Protein AF-A0A149QZZ2-F1 (afdb_monomer_lite)

Sequence (240 aa):
MELEFSAPMKLDEIDSFLTRFADSFSVDMAKKQITPLHGMLTVTVRLTELVVLDPNDQSGQITITDDLNITSKTATPVDPLCLQTFQGSALSQIFAEGMRNPDPKMKYISWFVVLEELEKLFSFPSLFSSSEISQITAAVTLTPAQTTRLSNMMKGPGVTVLSRSEKLYDILSNNNMGTVININGTKTIDINDCKKLIKQRNLVAHKGTTVDTHTLYDILFPLAIEALAYIEGRNRPVRI

pLDDT: mean 75.51, std 19.96, range [26.02, 96.25]

Radius of gyration: 23.95 Å; chains: 1; bounding box: 65×41×65 Å

Structure (mmCIF, N/CA/C/O backbone):
data_AF-A0A149QZZ2-F1
#
_entry.id   AF-A0A149QZZ2-F1
#
loop_
_atom_site.group_PDB
_atom_site.id
_atom_site.type_symbol
_atom_site.label_atom_id
_atom_site.label_alt_id
_atom_site.label_comp_id
_atom_site.label_asym_id
_atom_site.label_entity_id
_atom_site.label_seq_id
_atom_site.pdbx_PDB_ins_code
_atom_site.Cartn_x
_atom_site.Cartn_y
_atom_site.Cartn_z
_atom_site.occupancy
_atom_site.B_iso_or_equiv
_atom_site.auth_seq_id
_atom_site.auth_comp_id
_atom_site.auth_asym_id
_atom_site.auth_atom_id
_atom_site.pdbx_PDB_model_num
ATOM 1 N N . MET A 1 1 ? -24.994 9.358 22.607 1.00 38.97 1 MET A N 1
ATOM 2 C CA . MET A 1 1 ? -24.434 10.468 21.811 1.00 38.97 1 MET A CA 1
ATOM 3 C C . MET A 1 1 ? -25.419 10.709 20.698 1.00 38.97 1 MET A C 1
ATOM 5 O O . MET A 1 1 ? -25.714 9.764 19.977 1.00 38.97 1 MET A O 1
ATOM 9 N N . GLU A 1 2 ? -25.972 11.910 20.637 1.00 37.31 2 GLU A N 1
ATOM 10 C CA . GLU A 1 2 ? -26.956 12.300 19.631 1.00 37.31 2 GLU A CA 1
ATOM 11 C C . GLU A 1 2 ? -26.208 12.856 18.415 1.00 37.31 2 GLU A C 1
ATOM 13 O O . GLU A 1 2 ? -25.299 13.675 18.556 1.00 37.31 2 GLU A O 1
ATOM 18 N N . LEU A 1 3 ? -26.519 12.330 17.230 1.00 43.22 3 LEU A N 1
ATOM 19 C CA . LEU A 1 3 ? -26.002 12.825 15.957 1.00 43.22 3 LEU A CA 1
ATOM 20 C C . LEU A 1 3 ? -27.008 13.837 15.414 1.00 43.22 3 LEU A C 1
ATOM 22 O O . LEU A 1 3 ? -28.012 13.451 14.822 1.00 43.22 3 LEU A O 1
ATOM 26 N N . GLU A 1 4 ? -26.745 15.122 15.625 1.00 42.97 4 GLU A N 1
ATOM 27 C CA . GLU A 1 4 ? -27.530 16.189 15.007 1.00 42.97 4 GLU A CA 1
ATOM 28 C C . GLU A 1 4 ? -26.944 16.526 13.633 1.00 42.97 4 GLU A C 1
ATOM 30 O O . GLU A 1 4 ? -25.834 17.051 13.512 1.00 42.97 4 GLU A O 1
ATOM 35 N N . PHE A 1 5 ? -27.687 16.201 12.576 1.00 50.12 5 PHE A N 1
ATOM 36 C CA . PHE A 1 5 ? -27.350 16.610 11.216 1.00 50.12 5 PHE A CA 1
ATOM 37 C C . PHE A 1 5 ? -27.916 18.008 10.944 1.00 50.12 5 PHE A C 1
ATOM 39 O O . PHE A 1 5 ? -29.050 18.315 11.304 1.00 50.12 5 PHE A O 1
ATOM 46 N N . SER A 1 6 ? -27.140 18.861 10.271 1.00 43.88 6 SER A N 1
ATOM 47 C CA . SER A 1 6 ? -27.523 20.247 9.956 1.00 43.88 6 SER A CA 1
ATOM 48 C C . SER A 1 6 ? -28.689 20.369 8.964 1.00 43.88 6 SER A C 1
ATOM 50 O O . SER A 1 6 ? -29.249 21.452 8.805 1.00 43.88 6 SER A O 1
ATOM 52 N N . ALA A 1 7 ? -29.053 19.272 8.297 1.00 45.31 7 ALA A N 1
ATOM 53 C CA . ALA A 1 7 ? -30.209 19.155 7.421 1.00 45.31 7 ALA A CA 1
ATOM 54 C C . ALA A 1 7 ? -30.732 17.704 7.428 1.00 45.31 7 ALA A C 1
ATOM 56 O O . ALA A 1 7 ? -29.961 16.785 7.725 1.00 45.31 7 ALA A O 1
ATOM 57 N N . PRO A 1 8 ? -32.009 17.473 7.067 1.00 50.41 8 PRO A N 1
ATOM 58 C CA . PRO A 1 8 ? -32.540 16.127 6.877 1.00 50.41 8 PRO A CA 1
ATOM 59 C C . PRO A 1 8 ? -31.718 15.365 5.827 1.00 50.41 8 PRO A C 1
ATOM 61 O O . PRO A 1 8 ? -31.610 15.812 4.685 1.00 50.41 8 PRO A O 1
ATOM 64 N N . MET A 1 9 ? -31.146 14.225 6.214 1.00 52.56 9 MET A N 1
ATOM 65 C CA . MET A 1 9 ? -30.426 13.314 5.317 1.00 52.56 9 MET A CA 1
ATOM 66 C C . MET A 1 9 ? -31.299 12.110 4.969 1.00 52.56 9 MET A C 1
ATOM 68 O O . MET A 1 9 ? -32.114 11.661 5.778 1.00 52.56 9 MET A O 1
ATOM 72 N N . LYS A 1 10 ? -31.120 11.560 3.769 1.00 58.06 10 LYS A N 1
ATOM 73 C CA . LYS A 1 10 ? -31.749 10.294 3.379 1.00 58.06 10 LYS A CA 1
ATOM 74 C C . LYS A 1 10 ? -31.062 9.115 4.076 1.00 58.06 10 LYS A C 1
ATOM 76 O O . LYS A 1 10 ? -29.894 9.191 4.452 1.00 58.06 10 LYS A O 1
ATOM 81 N N . LEU A 1 11 ? -31.780 8.002 4.232 1.00 57.09 11 LEU A N 1
ATOM 82 C CA . LEU A 1 11 ? -31.289 6.815 4.946 1.00 57.09 11 LEU A CA 1
ATOM 83 C C . LEU A 1 11 ? -29.995 6.239 4.338 1.00 57.09 11 LEU A C 1
ATOM 85 O O . LEU A 1 11 ? -29.072 5.889 5.066 1.00 57.09 11 LEU A O 1
ATOM 89 N N . ASP A 1 12 ? -29.891 6.211 3.011 1.00 60.62 12 ASP A N 1
ATOM 90 C CA . ASP A 1 12 ? -28.695 5.790 2.273 1.00 60.62 12 ASP A CA 1
ATOM 91 C C . ASP A 1 12 ? -27.492 6.716 2.512 1.00 60.62 12 ASP A C 1
ATOM 93 O O . ASP A 1 12 ? -26.344 6.264 2.580 1.00 60.62 12 ASP A O 1
ATOM 97 N N . GLU A 1 13 ? -27.739 8.014 2.689 1.00 61.22 13 GLU A N 1
ATOM 98 C CA . GLU A 1 13 ? -26.709 8.996 3.028 1.00 61.22 13 GLU A CA 1
ATOM 99 C C . GLU A 1 13 ? -26.227 8.825 4.479 1.00 61.22 13 GLU A C 1
ATOM 101 O O . GLU A 1 13 ? -25.029 8.970 4.746 1.00 61.22 13 GLU A O 1
ATOM 106 N N . ILE A 1 14 ? -27.135 8.470 5.395 1.00 62.12 14 ILE A N 1
ATOM 107 C CA . ILE A 1 14 ? -26.833 8.156 6.799 1.00 62.12 14 ILE A CA 1
ATOM 108 C C . ILE A 1 14 ? -26.003 6.870 6.889 1.00 62.12 14 ILE A C 1
ATOM 110 O O . ILE A 1 14 ? -24.930 6.884 7.492 1.00 62.12 14 ILE A O 1
ATOM 114 N N . ASP A 1 15 ? -26.419 5.783 6.239 1.00 63.66 15 ASP A N 1
ATOM 115 C CA . ASP A 1 15 ? -25.670 4.517 6.225 1.00 63.66 15 ASP A CA 1
ATOM 116 C C . ASP A 1 15 ? -24.269 4.692 5.623 1.00 63.66 15 ASP A C 1
ATOM 118 O O . ASP A 1 15 ? -23.267 4.198 6.160 1.00 63.66 15 ASP A O 1
ATOM 122 N N . SER A 1 16 ? -24.172 5.467 4.540 1.00 67.88 16 SER A N 1
ATOM 123 C CA . SER A 1 16 ? -22.893 5.826 3.922 1.00 67.88 16 SER A CA 1
ATOM 124 C C . SER A 1 16 ? -22.015 6.647 4.867 1.00 67.88 16 SER A C 1
ATOM 126 O O . SER A 1 16 ? -20.805 6.425 4.948 1.00 67.88 16 SER A O 1
ATOM 128 N N . PHE A 1 17 ? -22.596 7.597 5.604 1.00 66.94 17 PHE A N 1
ATOM 129 C CA . PHE A 1 17 ? -21.881 8.369 6.616 1.00 66.94 17 PHE A CA 1
ATOM 130 C C . PHE A 1 17 ? -21.353 7.476 7.744 1.00 66.94 17 PHE A C 1
ATOM 132 O O . PHE A 1 17 ? -20.160 7.531 8.044 1.00 66.94 17 PHE A O 1
ATOM 139 N N . LEU A 1 18 ? -22.194 6.617 8.319 1.00 66.62 18 LEU A N 1
ATOM 140 C CA . LEU A 1 18 ? -21.814 5.735 9.426 1.00 66.62 18 LEU A CA 1
ATOM 141 C C . LEU A 1 18 ? -20.733 4.739 9.018 1.00 66.62 18 LEU A C 1
ATOM 143 O O . LEU A 1 18 ? -19.808 4.495 9.791 1.00 66.62 18 LEU A O 1
ATOM 147 N N . THR A 1 19 ? -20.807 4.219 7.792 1.00 71.06 19 THR A N 1
ATOM 148 C CA . THR A 1 19 ? -19.773 3.343 7.227 1.00 71.06 19 THR A CA 1
ATOM 149 C C . THR A 1 19 ? -18.442 4.082 7.103 1.00 71.06 19 THR A C 1
ATOM 151 O O . THR A 1 19 ? -17.428 3.613 7.617 1.00 71.06 19 THR A O 1
ATOM 154 N N . ARG A 1 20 ? -18.434 5.287 6.511 1.00 71.56 20 ARG A N 1
ATOM 155 C CA . ARG A 1 20 ? -17.215 6.114 6.395 1.00 71.56 20 ARG A CA 1
ATOM 156 C C . ARG A 1 20 ? -16.623 6.479 7.749 1.00 71.56 20 ARG A C 1
ATOM 158 O O . ARG A 1 20 ? -15.401 6.481 7.904 1.00 71.56 20 ARG A O 1
ATOM 165 N N . PHE A 1 21 ? -17.477 6.792 8.715 1.00 68.19 21 PHE A N 1
ATOM 166 C CA . PHE A 1 21 ? -17.056 7.110 10.069 1.00 68.19 21 PHE A CA 1
ATOM 167 C C . PHE A 1 21 ? -16.436 5.884 10.757 1.00 68.19 21 PHE A C 1
ATOM 169 O O . PHE A 1 21 ? -15.329 5.975 11.287 1.00 68.19 21 PHE A O 1
ATOM 176 N N . ALA A 1 22 ? -17.089 4.722 10.680 1.00 67.38 22 ALA A N 1
ATOM 177 C CA . ALA A 1 22 ? -16.571 3.464 11.214 1.00 67.38 22 ALA A CA 1
ATOM 178 C C . ALA A 1 22 ? -15.220 3.079 10.586 1.00 67.38 22 ALA A C 1
ATOM 180 O O . ALA A 1 22 ? -14.281 2.709 11.297 1.00 67.38 22 ALA A O 1
ATOM 181 N N . ASP A 1 23 ? -15.085 3.223 9.268 1.00 76.94 23 ASP A N 1
ATOM 182 C CA . ASP A 1 23 ? -13.835 2.955 8.555 1.00 76.94 23 ASP A CA 1
ATOM 183 C C . ASP A 1 23 ? -12.725 3.905 8.992 1.00 76.94 23 ASP A C 1
ATOM 185 O O . ASP A 1 23 ? -11.621 3.471 9.328 1.00 76.94 23 ASP A O 1
ATOM 189 N N . SER A 1 24 ? -13.020 5.201 9.068 1.00 73.25 24 SER A N 1
ATOM 190 C CA . SER A 1 24 ? -12.009 6.174 9.457 1.00 73.25 24 SER A CA 1
ATOM 191 C C . SER A 1 24 ? -11.594 6.048 10.923 1.00 73.25 24 SER A C 1
ATOM 193 O O . SER A 1 24 ? -10.417 6.226 11.243 1.00 73.25 24 SER A O 1
ATOM 195 N N . PHE A 1 25 ? -12.517 5.677 11.813 1.00 69.62 25 PHE A N 1
ATOM 196 C CA . PHE A 1 25 ? -12.181 5.394 13.207 1.00 69.62 25 PHE A CA 1
ATOM 197 C C . PHE A 1 25 ? -11.367 4.096 13.337 1.00 69.62 25 PHE A C 1
ATOM 199 O O . PHE A 1 25 ? -10.426 4.036 14.126 1.00 69.62 25 PHE A O 1
ATOM 206 N N . SER A 1 26 ? -11.643 3.088 12.501 1.00 73.81 26 SER A N 1
ATOM 207 C CA . SER A 1 26 ? -10.826 1.867 12.422 1.00 73.81 26 SER A CA 1
ATOM 208 C C . SER A 1 26 ? -9.382 2.170 12.003 1.00 73.81 26 SER A C 1
ATOM 210 O O . SER A 1 26 ? -8.451 1.638 12.607 1.00 73.81 26 SER A O 1
ATOM 212 N N . VAL A 1 27 ? -9.179 3.065 11.025 1.00 77.56 27 VAL A N 1
ATOM 213 C CA . VAL A 1 27 ? -7.844 3.557 10.621 1.00 77.56 27 VAL A CA 1
ATOM 214 C C . VAL A 1 27 ? -7.122 4.218 11.795 1.00 77.56 27 VAL A C 1
ATOM 216 O O . VAL A 1 27 ? -5.948 3.948 12.052 1.00 77.56 27 VAL A O 1
ATOM 219 N N . ASP A 1 28 ? -7.817 5.071 12.541 1.00 75.81 28 ASP A N 1
ATOM 220 C CA . ASP A 1 28 ? -7.213 5.787 13.661 1.00 75.81 28 ASP A CA 1
ATOM 221 C C . ASP A 1 28 ? -6.872 4.868 14.843 1.00 75.81 28 ASP A C 1
ATOM 223 O O . ASP A 1 28 ? -5.832 5.048 15.483 1.00 75.81 28 ASP A O 1
ATOM 227 N N . MET A 1 29 ? -7.672 3.826 15.087 1.00 73.25 29 MET A N 1
ATOM 228 C CA . MET A 1 29 ? -7.328 2.762 16.035 1.00 73.25 29 MET A CA 1
ATOM 229 C C . MET A 1 29 ? -6.144 1.911 15.560 1.00 73.25 29 MET A C 1
ATOM 231 O O . MET A 1 29 ? -5.347 1.471 16.393 1.00 73.25 29 MET A O 1
ATOM 235 N N . ALA A 1 30 ? -5.997 1.690 14.249 1.00 77.69 30 ALA A N 1
ATOM 236 C CA . ALA A 1 30 ? -4.914 0.886 13.680 1.00 77.69 30 ALA A CA 1
ATOM 237 C C . ALA A 1 30 ? -3.527 1.462 14.001 1.00 77.69 30 ALA A C 1
ATOM 239 O O . ALA A 1 30 ? -2.605 0.699 14.263 1.00 77.69 30 ALA A O 1
ATOM 240 N N . LYS A 1 31 ? -3.390 2.793 14.103 1.00 73.56 31 LYS A N 1
ATOM 241 C CA . LYS A 1 31 ? -2.135 3.471 14.498 1.00 73.56 31 LYS A CA 1
ATOM 242 C C . LYS A 1 31 ? -1.582 3.012 15.852 1.00 73.56 31 LYS A C 1
ATOM 244 O O . LYS A 1 31 ? -0.390 3.156 16.099 1.00 73.56 31 LYS A O 1
ATOM 249 N N . LYS A 1 32 ? -2.443 2.506 16.742 1.00 71.81 32 LYS A N 1
ATOM 250 C CA . LYS A 1 32 ? -2.067 1.998 18.072 1.00 71.81 32 LYS A CA 1
ATOM 251 C C . LYS A 1 32 ? -1.800 0.488 18.075 1.00 71.81 32 LYS A C 1
ATOM 253 O O . LYS A 1 32 ? -1.388 -0.047 19.101 1.00 71.81 32 LYS A O 1
ATOM 258 N N . GLN A 1 33 ? -2.066 -0.212 16.970 1.00 71.62 33 GLN A N 1
ATOM 259 C CA . GLN A 1 33 ? -1.875 -1.655 16.868 1.00 71.62 33 GLN A CA 1
ATOM 260 C C . GLN A 1 33 ? -0.450 -1.962 16.421 1.00 71.62 33 GLN A C 1
ATOM 262 O O . GLN A 1 33 ? -0.042 -1.620 15.317 1.00 71.62 33 GLN A O 1
ATOM 267 N N . ILE A 1 34 ? 0.288 -2.644 17.292 1.00 64.75 34 ILE A N 1
ATOM 268 C CA . ILE A 1 34 ? 1.664 -3.070 17.022 1.00 64.75 34 ILE A CA 1
ATOM 269 C C . ILE A 1 34 ? 1.681 -4.353 16.177 1.00 64.75 34 ILE A C 1
ATOM 271 O O . ILE A 1 34 ? 2.525 -4.503 15.299 1.00 64.75 34 ILE A O 1
ATOM 275 N N . THR A 1 35 ? 0.743 -5.279 16.421 1.00 66.88 35 THR A N 1
ATOM 276 C CA . THR A 1 35 ? 0.543 -6.454 15.566 1.00 66.88 35 THR A CA 1
ATOM 277 C C . THR A 1 35 ? -0.940 -6.805 15.412 1.00 66.88 35 THR A C 1
ATOM 279 O O . THR A 1 35 ? -1.631 -7.033 16.405 1.00 66.88 35 THR A O 1
ATOM 282 N N . PRO A 1 36 ? -1.445 -6.883 14.174 1.00 67.56 36 PRO A N 1
ATOM 283 C CA . PRO A 1 36 ? -2.800 -7.353 13.889 1.00 67.56 36 PRO A CA 1
ATOM 284 C C . PRO A 1 36 ? -2.909 -8.889 13.796 1.00 67.56 36 PRO A C 1
ATOM 286 O O . PRO A 1 36 ? -3.981 -9.417 13.495 1.00 67.56 36 PRO A O 1
ATOM 289 N N . LEU A 1 37 ? -1.812 -9.631 14.015 1.00 64.50 37 LEU A N 1
ATOM 290 C CA . LEU A 1 37 ? -1.735 -11.080 13.781 1.00 64.50 37 LEU A CA 1
ATOM 291 C C . LEU A 1 37 ? -2.765 -11.890 14.587 1.00 64.50 37 LEU A C 1
ATOM 293 O O . LEU A 1 37 ? -3.207 -12.946 14.141 1.00 64.50 37 LEU A O 1
ATOM 297 N N . HIS A 1 38 ? -3.129 -11.429 15.783 1.00 57.97 38 HIS A N 1
ATOM 298 C CA . HIS A 1 38 ? -4.035 -12.141 16.698 1.00 57.97 38 HIS A CA 1
ATOM 299 C C . HIS A 1 38 ? -5.449 -11.556 16.714 1.00 57.97 38 HIS A C 1
ATOM 301 O O . HIS A 1 38 ? -6.246 -11.859 17.599 1.00 57.97 38 HIS A O 1
ATOM 307 N N . GLY A 1 39 ? -5.761 -10.725 15.722 1.00 59.38 39 GLY A N 1
ATOM 308 C CA . GLY A 1 39 ? -7.017 -10.005 15.623 1.00 59.38 39 GLY A CA 1
ATOM 309 C C . GLY A 1 39 ? -6.775 -8.521 15.405 1.00 59.38 39 GLY A C 1
ATOM 310 O O . GLY A 1 39 ? -5.733 -7.975 15.763 1.00 59.38 39 GLY A O 1
ATOM 311 N N . MET A 1 40 ? -7.764 -7.873 14.804 1.00 68.19 40 MET A N 1
ATOM 312 C CA . MET A 1 40 ? -7.735 -6.446 14.532 1.00 68.19 40 MET A CA 1
ATOM 313 C C . MET A 1 40 ? -8.914 -5.762 15.177 1.00 68.19 40 MET A C 1
ATOM 315 O O . MET A 1 40 ? -10.040 -6.253 15.117 1.00 68.19 40 MET A O 1
ATOM 319 N N . LEU A 1 41 ? -8.649 -4.602 15.771 1.00 65.19 41 LEU A N 1
ATOM 320 C CA . LEU A 1 41 ? -9.723 -3.739 16.230 1.00 65.19 41 LEU A CA 1
ATOM 321 C C . LEU A 1 41 ? -10.342 -3.088 14.999 1.00 65.19 41 LEU A C 1
ATOM 323 O O . LEU A 1 41 ? -9.675 -2.359 14.264 1.00 65.19 41 LEU A O 1
ATOM 327 N N . THR A 1 42 ? -11.616 -3.382 14.794 1.00 64.94 42 THR A N 1
ATOM 328 C CA . THR A 1 42 ? -12.456 -2.777 13.767 1.00 64.94 42 THR A CA 1
ATOM 329 C C . THR A 1 42 ? -13.658 -2.162 14.445 1.00 64.94 42 THR A C 1
ATOM 331 O O . THR A 1 42 ? -14.218 -2.733 15.382 1.00 64.94 42 THR A O 1
ATOM 334 N N . VAL A 1 43 ? -14.070 -1.007 13.957 1.00 59.50 43 VAL A N 1
ATOM 335 C CA . VAL A 1 43 ? -15.211 -0.277 14.487 1.00 59.50 43 VAL A CA 1
ATOM 336 C C . VAL A 1 43 ? -16.411 -0.635 13.630 1.00 59.50 43 VAL A C 1
ATOM 338 O O . VAL A 1 43 ? -16.343 -0.636 12.405 1.00 59.50 43 VAL A O 1
ATOM 341 N N . THR A 1 44 ? -17.525 -0.951 14.275 1.00 56.78 44 THR A N 1
ATOM 342 C CA . THR A 1 44 ? -18.816 -1.081 13.604 1.00 56.78 44 THR A CA 1
ATOM 343 C C . THR A 1 44 ? -19.789 -0.174 14.320 1.00 56.78 44 THR A C 1
ATOM 345 O O . THR A 1 44 ? -19.980 -0.292 15.530 1.00 56.78 44 THR A O 1
ATOM 348 N N . VAL A 1 45 ? -20.395 0.734 13.569 1.00 58.69 45 VAL A N 1
ATOM 349 C CA . VAL A 1 45 ? -21.405 1.644 14.094 1.00 58.69 45 VAL A CA 1
ATOM 350 C C . VAL A 1 45 ? -22.754 1.085 13.682 1.00 58.69 45 VAL A C 1
ATOM 352 O O . VAL A 1 45 ? -23.006 0.870 12.502 1.00 58.69 45 VAL A O 1
ATOM 355 N N . ARG A 1 46 ? -23.592 0.782 14.671 1.00 55.00 46 ARG A N 1
ATOM 356 C CA . ARG A 1 46 ? -24.976 0.364 14.452 1.00 55.00 46 ARG A CA 1
ATOM 357 C C . ARG A 1 46 ? -25.876 1.464 14.989 1.00 55.00 46 ARG A C 1
ATOM 359 O O . ARG A 1 46 ? -25.735 1.828 16.155 1.00 55.00 46 ARG A O 1
ATOM 366 N N . LEU A 1 47 ? -26.777 1.967 14.152 1.00 53.38 47 LEU A N 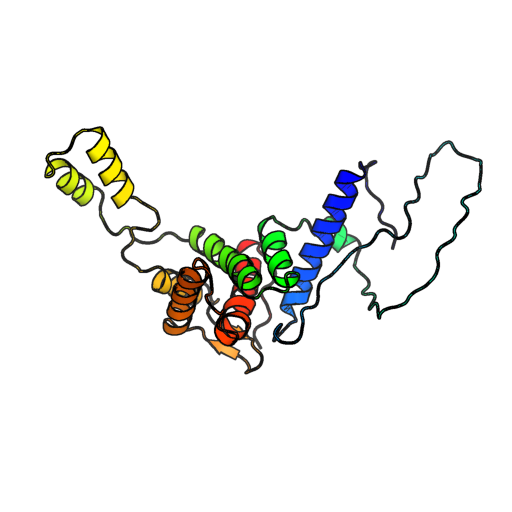1
ATOM 367 C CA . LEU A 1 47 ? -27.914 2.757 14.614 1.00 53.38 47 LEU A CA 1
ATOM 368 C C . LEU A 1 47 ? -28.803 1.841 15.452 1.00 53.38 47 LEU A C 1
ATOM 370 O O . LEU A 1 47 ? -29.351 0.872 14.933 1.00 53.38 47 LEU A O 1
ATOM 374 N N . THR A 1 48 ? -28.883 2.102 16.752 1.00 48.97 48 THR A N 1
ATOM 375 C CA . THR A 1 48 ? -29.770 1.367 17.663 1.00 48.97 48 THR A CA 1
ATOM 376 C C . THR A 1 48 ? -31.136 2.032 17.802 1.00 48.97 48 THR A C 1
ATOM 378 O O . THR A 1 48 ? -32.102 1.339 18.081 1.00 48.97 48 THR A O 1
ATOM 381 N N . GLU A 1 49 ? -31.235 3.340 17.553 1.00 44.53 49 GLU A N 1
ATOM 382 C CA . GLU A 1 49 ? -32.489 4.100 17.539 1.00 44.53 49 GLU A CA 1
ATOM 383 C C . GLU A 1 49 ? -32.425 5.163 16.432 1.00 44.53 49 GLU A C 1
ATOM 385 O O . GLU A 1 49 ? -31.424 5.869 16.302 1.00 44.53 49 GLU A O 1
ATOM 390 N N . LEU A 1 50 ? -33.488 5.271 15.628 1.00 42.50 50 LEU A N 1
ATOM 391 C CA . LEU A 1 50 ? -33.718 6.377 14.696 1.00 42.50 50 LEU A CA 1
ATOM 392 C C . LEU A 1 50 ? -34.955 7.131 15.188 1.00 42.50 50 LEU A C 1
ATOM 394 O O . LEU A 1 50 ? -36.077 6.666 15.002 1.00 42.50 50 LEU A O 1
ATOM 398 N N . VAL A 1 51 ? -34.753 8.284 15.823 1.00 42.75 51 VAL A N 1
ATOM 399 C CA . VAL A 1 51 ? -35.856 9.178 16.190 1.00 42.75 51 VAL A CA 1
ATOM 400 C C . VAL A 1 51 ? -36.069 10.146 15.033 1.00 42.75 51 VAL A C 1
ATOM 402 O O . VAL A 1 51 ? -35.285 11.070 14.827 1.00 42.75 51 VAL A O 1
ATOM 405 N N . VAL A 1 52 ? -37.122 9.918 14.249 1.00 43.41 52 VAL A N 1
ATOM 406 C CA . VAL A 1 52 ? -37.598 10.907 13.278 1.00 43.41 52 VAL A CA 1
ATOM 407 C C . VAL A 1 52 ? -38.453 11.903 14.052 1.00 43.41 52 VAL A C 1
ATOM 409 O O . VAL A 1 52 ? -39.587 11.603 14.409 1.00 43.41 52 VAL A O 1
ATOM 412 N N . LEU A 1 53 ? -37.894 13.074 14.356 1.00 42.00 53 LEU A N 1
ATOM 413 C CA . LEU A 1 53 ? -38.672 14.181 14.902 1.00 42.00 53 LEU A CA 1
ATOM 414 C C . LEU A 1 53 ? -39.491 14.785 13.755 1.00 42.00 53 LEU A C 1
ATOM 416 O O . LEU A 1 53 ? -38.969 15.588 12.983 1.00 42.00 53 LEU A O 1
ATOM 420 N N . ASP A 1 54 ? -40.755 14.380 13.618 1.00 43.25 54 ASP A N 1
ATOM 421 C CA . ASP A 1 54 ? -41.721 15.179 12.865 1.00 43.25 54 ASP A CA 1
ATOM 422 C C . ASP A 1 54 ? -42.081 16.392 13.738 1.00 43.25 54 ASP A C 1
ATOM 424 O O . ASP A 1 54 ? -42.656 16.215 14.816 1.00 43.25 54 ASP A O 1
ATOM 428 N N . PRO A 1 55 ? -41.755 17.629 13.324 1.00 47.66 55 PRO A N 1
ATOM 429 C CA . PRO A 1 55 ? -42.107 18.821 14.089 1.00 47.66 55 PRO A CA 1
ATOM 430 C C . PRO A 1 55 ? -43.628 19.025 14.264 1.00 47.66 55 PRO A C 1
ATOM 432 O O . PRO A 1 55 ? -44.017 19.936 14.995 1.00 47.66 55 PRO A O 1
ATOM 435 N N . ASN A 1 56 ? -44.484 18.204 13.635 1.00 47.12 56 ASN A N 1
ATOM 436 C CA . ASN A 1 56 ? -45.946 18.280 13.727 1.00 47.12 56 ASN A CA 1
ATOM 437 C C . ASN A 1 56 ? -46.632 17.102 14.450 1.00 47.12 56 ASN A C 1
ATOM 439 O O . ASN A 1 56 ? -47.853 17.151 14.613 1.00 47.12 56 ASN A O 1
ATOM 443 N N . ASP A 1 57 ? -45.916 16.061 14.890 1.00 45.50 57 ASP A N 1
ATOM 444 C CA . ASP A 1 57 ? -46.548 14.886 15.513 1.00 45.50 57 ASP A CA 1
ATOM 445 C C . ASP A 1 57 ? -46.652 15.035 17.045 1.00 45.50 57 ASP A C 1
ATOM 447 O O . ASP A 1 57 ? -45.659 15.022 17.770 1.00 45.50 57 ASP A O 1
ATOM 451 N N . GLN A 1 58 ? -47.881 15.209 17.547 1.00 46.06 58 GLN A N 1
ATOM 452 C CA . GLN A 1 58 ? -48.199 15.280 18.984 1.00 46.06 58 GLN A CA 1
ATOM 453 C C . GLN A 1 58 ? -48.670 13.941 19.573 1.00 46.06 58 GLN A C 1
ATOM 455 O O . GLN A 1 58 ? -49.033 13.882 20.751 1.00 46.06 58 GLN A O 1
ATOM 460 N N . SER A 1 59 ? -48.690 12.854 18.798 1.00 45.16 59 SER A N 1
ATOM 461 C CA . SER A 1 59 ? -49.123 11.553 19.305 1.00 45.16 59 SER A CA 1
ATOM 462 C C . SER A 1 59 ? -47.939 10.770 19.868 1.00 45.16 59 SER A C 1
ATOM 464 O O . SER A 1 59 ? -47.318 9.929 19.230 1.00 45.16 59 SER A O 1
ATOM 466 N N . GLY A 1 60 ? -47.610 11.074 21.123 1.00 48.22 60 GLY A N 1
ATOM 467 C CA . GLY A 1 60 ? -46.630 10.316 21.885 1.00 48.22 60 GLY A CA 1
ATOM 468 C C . GLY A 1 60 ? -47.069 8.864 22.052 1.00 48.22 60 GLY A C 1
ATOM 469 O O . GLY A 1 60 ? -47.884 8.572 22.921 1.00 48.22 60 GLY A O 1
ATOM 470 N N . GLN A 1 61 ? -46.503 7.961 21.253 1.00 35.62 61 GLN A N 1
ATOM 471 C CA . GLN A 1 61 ? -46.217 6.583 21.646 1.00 35.62 61 GLN A CA 1
ATOM 472 C C . GLN A 1 61 ? -45.271 5.918 20.640 1.00 35.62 61 GLN A C 1
ATOM 474 O O . GLN A 1 61 ? -45.628 5.660 19.496 1.00 35.62 61 GLN A O 1
ATOM 479 N N . ILE A 1 62 ? -44.075 5.567 21.112 1.00 34.66 62 ILE A N 1
ATOM 480 C CA . ILE A 1 62 ? -43.191 4.596 20.464 1.00 34.66 62 ILE A CA 1
ATOM 481 C C . ILE A 1 62 ? -43.122 3.396 21.407 1.00 34.66 62 ILE A C 1
ATOM 483 O O . ILE A 1 62 ? -42.822 3.551 22.590 1.00 34.66 62 ILE A O 1
ATOM 487 N N . THR A 1 63 ? -43.439 2.206 20.897 1.00 29.58 63 THR A N 1
ATOM 488 C CA . THR A 1 63 ? -43.282 0.945 21.637 1.00 29.58 63 THR A CA 1
ATOM 489 C C . THR A 1 63 ? -41.992 0.274 21.189 1.00 29.58 63 THR A C 1
ATOM 491 O O . THR A 1 63 ? -41.755 0.146 19.990 1.00 29.58 63 THR A O 1
ATOM 494 N N . ILE A 1 64 ? -41.174 -0.159 22.150 1.00 32.91 64 ILE A N 1
ATOM 495 C CA . ILE A 1 64 ? -39.895 -0.839 21.926 1.00 32.91 64 ILE A CA 1
ATOM 496 C C . ILE A 1 64 ? -40.015 -2.277 22.436 1.00 32.91 64 ILE A C 1
ATOM 498 O O . ILE A 1 64 ? -40.427 -2.503 23.573 1.00 32.91 64 ILE A O 1
ATOM 502 N N . THR A 1 65 ? -39.594 -3.240 21.622 1.00 32.22 65 THR A N 1
ATOM 503 C CA . THR A 1 65 ? -39.238 -4.594 22.063 1.00 32.22 65 THR A CA 1
ATOM 504 C C . THR A 1 65 ? -37.915 -4.952 21.412 1.00 32.22 65 THR A C 1
ATOM 506 O O . THR A 1 65 ? -37.864 -5.007 20.185 1.00 32.22 65 THR A O 1
ATOM 509 N N . ASP A 1 66 ? -36.872 -5.208 22.202 1.00 30.16 66 ASP A N 1
ATOM 510 C CA . ASP A 1 66 ? -35.721 -5.952 21.697 1.00 30.16 66 ASP A CA 1
ATOM 511 C C . ASP A 1 66 ? -35.051 -6.782 22.801 1.00 30.16 66 ASP A C 1
ATOM 513 O O . ASP A 1 66 ? -34.852 -6.316 23.928 1.00 30.16 66 ASP A O 1
ATOM 517 N N . ASP A 1 67 ? -34.741 -8.030 22.452 1.00 33.69 67 ASP A N 1
ATOM 518 C CA . ASP A 1 67 ? -34.131 -9.044 23.311 1.00 33.69 67 ASP A CA 1
ATOM 519 C C . ASP A 1 67 ? -32.598 -8.917 23.291 1.00 33.69 67 ASP A C 1
ATOM 521 O O . ASP A 1 67 ? -31.941 -8.867 22.249 1.00 33.69 67 ASP A O 1
ATOM 525 N N . LEU A 1 68 ? -32.006 -8.880 24.485 1.00 26.02 68 LEU A N 1
ATOM 526 C CA . LEU A 1 68 ? -30.579 -8.662 24.721 1.00 26.02 68 LEU A CA 1
ATOM 527 C C . LEU A 1 68 ? -29.745 -9.936 24.509 1.00 26.02 68 LEU A C 1
ATOM 529 O O . LEU A 1 68 ? -29.891 -10.913 25.237 1.00 26.02 68 LEU A O 1
ATOM 533 N N . ASN A 1 69 ? -28.748 -9.866 23.623 1.00 27.36 69 ASN A N 1
ATOM 534 C CA . ASN A 1 69 ? -27.569 -10.738 23.659 1.00 27.36 69 ASN A CA 1
ATOM 535 C C . ASN A 1 69 ? -26.295 -9.877 23.656 1.00 27.36 69 ASN A C 1
ATOM 537 O O . ASN A 1 69 ? -26.000 -9.178 22.685 1.00 27.36 69 ASN A O 1
ATOM 541 N N . ILE A 1 70 ? -25.536 -9.900 24.758 1.00 30.33 70 ILE A N 1
ATOM 542 C CA . ILE A 1 70 ? -24.312 -9.100 24.930 1.00 30.33 70 ILE A CA 1
ATOM 543 C C . ILE A 1 70 ? -23.084 -9.933 24.544 1.00 30.33 70 ILE A C 1
ATOM 545 O O . ILE A 1 70 ? -22.730 -10.896 25.217 1.00 30.33 70 ILE A O 1
ATOM 549 N N . THR A 1 71 ? -22.375 -9.502 23.502 1.00 36.16 71 THR A N 1
ATOM 550 C CA . THR A 1 71 ? -20.948 -9.794 23.283 1.00 36.16 71 THR A CA 1
ATOM 551 C C . THR A 1 71 ? -20.183 -8.501 23.567 1.00 36.16 71 THR A C 1
ATOM 553 O O . THR A 1 71 ? -20.611 -7.444 23.111 1.00 36.16 71 THR A O 1
ATOM 556 N N . SER A 1 72 ? -19.123 -8.567 24.380 1.00 31.64 72 SER A N 1
ATOM 557 C CA . SER A 1 72 ? -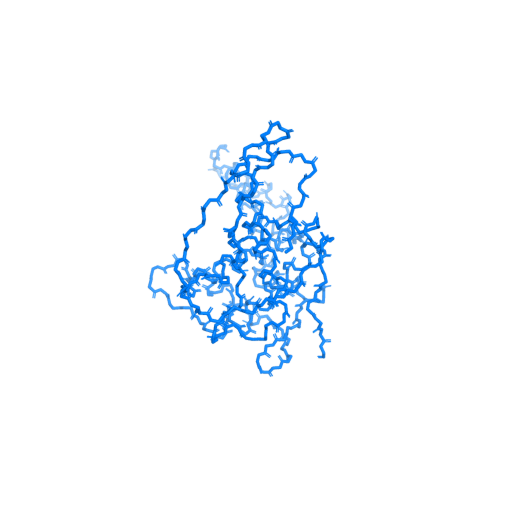18.364 -7.421 24.921 1.00 31.64 72 SER A CA 1
ATOM 558 C C . SER A 1 72 ? -18.268 -6.217 23.964 1.00 31.64 72 SER A C 1
ATOM 560 O O . SER A 1 72 ? -17.688 -6.323 22.884 1.00 31.64 72 SER A O 1
ATOM 562 N N . LYS A 1 73 ? -18.836 -5.069 24.365 1.00 44.66 73 LYS A N 1
ATOM 563 C CA . LYS A 1 73 ? -18.755 -3.788 23.644 1.00 44.66 73 LYS A CA 1
ATOM 564 C C . LYS A 1 73 ? -17.965 -2.791 24.485 1.00 44.66 73 LYS A C 1
ATOM 566 O O . LYS A 1 73 ? -18.449 -2.332 25.517 1.00 44.66 73 LYS A O 1
ATOM 571 N N . THR A 1 74 ? -16.772 -2.419 24.035 1.00 37.91 74 THR A N 1
ATOM 572 C CA . THR A 1 74 ? -16.034 -1.288 24.607 1.00 37.91 74 THR A CA 1
ATOM 573 C C . THR A 1 74 ? -16.581 0.002 23.994 1.00 37.91 74 THR A C 1
ATOM 575 O O . THR A 1 74 ? -16.433 0.224 22.794 1.00 37.91 74 THR A O 1
ATOM 578 N N . ALA A 1 75 ? -17.233 0.851 24.788 1.00 41.22 75 ALA A N 1
ATOM 579 C CA . ALA A 1 75 ? -17.682 2.168 24.339 1.00 41.22 75 ALA A CA 1
ATOM 580 C C . ALA A 1 75 ? -16.545 3.183 24.522 1.00 41.22 75 ALA A C 1
ATOM 582 O O . ALA A 1 75 ? -16.074 3.388 25.638 1.00 41.22 75 ALA A O 1
ATOM 583 N N . THR A 1 76 ? -16.092 3.810 23.433 1.00 44.84 76 THR A N 1
ATOM 584 C CA . THR A 1 76 ? -15.155 4.942 23.502 1.00 44.84 76 THR A CA 1
ATOM 585 C C . THR A 1 76 ? -15.945 6.223 23.244 1.00 44.84 76 THR A C 1
ATOM 587 O O . THR A 1 76 ? -16.621 6.289 22.215 1.00 44.84 76 THR A O 1
ATOM 590 N N . PRO A 1 77 ? -15.912 7.224 24.141 1.00 41.19 77 PRO A N 1
ATOM 591 C CA . PRO A 1 77 ? -16.516 8.518 23.855 1.00 41.19 77 PRO A CA 1
ATOM 592 C C . PRO A 1 77 ? -15.776 9.157 22.675 1.00 41.19 77 PRO A C 1
ATOM 594 O O . PRO A 1 77 ? -14.551 9.274 22.692 1.00 41.19 77 PRO A O 1
ATOM 597 N N . VAL A 1 78 ? -16.523 9.527 21.637 1.00 43.53 78 VAL A N 1
ATOM 598 C CA . VAL A 1 78 ? -16.004 10.239 20.466 1.00 43.53 78 VAL A CA 1
ATOM 599 C C . VAL A 1 78 ? -16.437 11.693 20.586 1.00 43.53 78 VAL A C 1
ATOM 601 O O . VAL A 1 78 ? -17.602 11.968 20.859 1.00 43.53 78 VAL A O 1
ATOM 604 N N . ASP A 1 79 ? -15.494 12.615 20.409 1.00 48.06 79 ASP A N 1
ATOM 605 C CA . ASP A 1 79 ? -15.773 14.049 20.367 1.00 48.06 79 ASP A CA 1
ATOM 606 C C . ASP A 1 79 ? -16.671 14.372 19.148 1.00 48.06 79 ASP A C 1
ATOM 608 O O . ASP A 1 79 ? -16.337 13.962 18.032 1.00 48.06 79 ASP A O 1
ATOM 612 N N . PRO A 1 80 ? -17.793 15.098 19.309 1.00 43.84 80 PRO A N 1
ATOM 613 C CA . PRO A 1 80 ? -18.618 15.573 18.196 1.00 43.84 80 PRO A CA 1
ATOM 614 C C . PRO A 1 80 ? -17.841 16.307 17.091 1.00 43.84 80 PRO A C 1
ATOM 616 O O . PRO A 1 80 ? -18.196 16.197 15.916 1.00 43.84 80 PRO A O 1
ATOM 619 N N . LEU A 1 81 ? -16.735 16.986 17.419 1.00 46.91 81 LEU A N 1
ATOM 620 C CA . LEU A 1 81 ? -15.857 17.607 16.420 1.00 46.91 81 LEU A CA 1
ATOM 621 C C . LEU A 1 81 ? -15.171 16.569 15.512 1.00 46.91 81 LEU A C 1
ATOM 623 O O . LEU A 1 81 ? -14.930 16.827 14.329 1.00 46.91 81 LEU A O 1
ATOM 627 N N . CYS A 1 82 ? -14.881 15.372 16.036 1.00 46.28 82 CYS A N 1
ATOM 628 C CA . CYS A 1 82 ? -14.336 14.264 15.252 1.00 46.28 82 CYS A CA 1
ATOM 629 C C . CYS A 1 82 ? -15.353 13.753 14.221 1.00 46.28 82 CYS A C 1
ATOM 631 O O . CYS A 1 82 ? -14.967 13.393 13.113 1.00 46.28 82 CYS A O 1
ATOM 633 N N . LEU A 1 83 ? -16.653 13.767 14.531 1.00 47.00 83 LEU A N 1
ATOM 634 C CA . LEU A 1 83 ? -17.707 13.329 13.604 1.00 47.00 83 LEU A CA 1
ATOM 635 C C . LEU A 1 83 ? -17.838 14.246 12.379 1.00 47.00 83 LEU A C 1
ATOM 637 O O . LEU A 1 83 ? -18.133 13.771 11.285 1.00 47.00 83 LEU A O 1
ATOM 641 N N . GLN A 1 84 ? -17.571 15.543 12.546 1.00 43.53 84 GLN A N 1
ATOM 642 C CA . GLN A 1 84 ? -17.599 16.519 11.450 1.00 43.53 84 GLN A CA 1
ATOM 643 C C . GLN A 1 84 ? -16.329 16.487 10.583 1.00 43.53 84 GLN A C 1
ATOM 645 O O . GLN A 1 84 ? -16.373 16.852 9.410 1.00 43.53 84 GLN A O 1
ATOM 650 N N . THR A 1 85 ? -15.200 16.036 11.140 1.00 49.72 85 THR A N 1
ATOM 651 C CA . THR A 1 85 ? -13.889 16.007 10.462 1.00 49.72 85 THR A CA 1
ATOM 652 C C . THR A 1 85 ? -13.547 14.651 9.841 1.00 49.72 85 THR A C 1
ATOM 654 O O . THR A 1 85 ? -12.749 14.592 8.904 1.00 49.72 85 THR A O 1
ATOM 657 N N . PHE A 1 86 ? -14.172 13.557 10.287 1.00 53.12 86 PHE A N 1
ATOM 658 C CA . PHE A 1 86 ? -13.966 12.224 9.719 1.00 53.12 86 PHE A CA 1
ATOM 659 C C . PHE A 1 86 ? -14.774 11.988 8.439 1.00 53.12 86 PHE A C 1
ATOM 661 O O . PHE A 1 86 ? -15.757 11.249 8.407 1.00 53.12 86 PHE A O 1
ATOM 668 N N . GLN A 1 87 ? -14.294 12.550 7.335 1.00 56.41 87 GLN A N 1
ATOM 669 C CA . GLN A 1 87 ? -14.665 12.093 5.999 1.00 56.41 87 GLN A CA 1
ATOM 670 C C . GLN A 1 87 ? -13.615 11.088 5.522 1.00 56.41 87 GLN A C 1
ATOM 672 O O . GLN A 1 87 ? -12.602 11.456 4.936 1.00 56.41 87 GLN A O 1
ATOM 677 N N . GLY A 1 88 ? -13.814 9.804 5.836 1.00 60.91 88 GLY A N 1
ATOM 678 C CA . GLY A 1 88 ? -12.900 8.749 5.391 1.00 60.91 88 GLY A CA 1
ATOM 679 C C . GLY A 1 88 ? -12.745 8.764 3.866 1.00 60.91 88 GLY A C 1
ATOM 680 O O . GLY A 1 88 ? -13.742 8.670 3.145 1.00 60.91 88 GLY A O 1
ATOM 681 N N . SER A 1 89 ? -11.507 8.883 3.376 1.00 82.88 89 SER A N 1
ATOM 682 C CA . SER A 1 89 ? -11.213 8.827 1.942 1.00 82.88 89 SER A CA 1
ATOM 683 C C . SER A 1 89 ? -11.496 7.428 1.374 1.00 82.88 89 SER A C 1
ATOM 685 O O . SER A 1 89 ? -11.568 6.445 2.116 1.00 82.88 89 SER A O 1
ATOM 687 N N . ALA A 1 90 ? -11.595 7.306 0.047 1.00 86.88 90 ALA A N 1
ATOM 688 C CA . ALA A 1 90 ? -11.672 5.995 -0.600 1.00 86.88 90 ALA A CA 1
ATOM 689 C C . ALA A 1 90 ? -10.480 5.092 -0.217 1.00 86.88 90 ALA A C 1
ATOM 691 O O . ALA A 1 90 ? -10.645 3.888 -0.036 1.00 86.88 90 ALA A O 1
ATOM 692 N N . LEU A 1 91 ? -9.292 5.672 -0.019 1.00 89.00 91 LEU A N 1
ATOM 693 C CA . LEU A 1 91 ? -8.101 4.929 0.386 1.00 89.00 91 LEU A CA 1
ATOM 694 C C . LEU A 1 91 ? -8.190 4.441 1.839 1.00 89.00 91 LEU A C 1
ATOM 696 O O . LEU A 1 91 ? -7.818 3.305 2.130 1.00 89.00 91 LEU A O 1
ATOM 700 N N . SER A 1 92 ? -8.760 5.257 2.731 1.00 86.81 92 SER A N 1
ATOM 701 C CA . SER A 1 92 ? -9.079 4.863 4.110 1.00 86.81 92 SER A CA 1
ATOM 702 C C . SER A 1 92 ? -10.079 3.704 4.164 1.00 86.81 92 SER A C 1
ATOM 704 O O . SER A 1 92 ? -9.904 2.784 4.960 1.00 86.81 92 SER A O 1
ATOM 706 N N . GLN A 1 93 ? -11.100 3.712 3.301 1.00 87.38 93 GLN A N 1
ATOM 707 C CA . GLN A 1 93 ? -12.081 2.621 3.203 1.00 87.38 93 GLN A CA 1
ATOM 708 C C . GLN A 1 93 ? -11.430 1.323 2.711 1.00 87.38 93 GLN A C 1
ATOM 710 O O . GLN A 1 93 ? -11.648 0.265 3.296 1.00 87.38 93 GLN A O 1
ATOM 715 N N . ILE A 1 94 ? -10.569 1.397 1.686 1.00 91.12 94 ILE A N 1
ATOM 716 C CA . ILE A 1 94 ? -9.798 0.241 1.196 1.00 91.12 94 ILE A CA 1
ATOM 717 C C . ILE A 1 94 ? -8.902 -0.317 2.308 1.00 91.12 94 ILE A C 1
ATOM 719 O O . ILE A 1 94 ? -8.870 -1.527 2.533 1.00 91.12 94 ILE A O 1
ATOM 723 N N . PHE A 1 95 ? -8.205 0.548 3.048 1.00 92.31 95 PHE A N 1
ATOM 724 C CA . PHE A 1 95 ? -7.387 0.117 4.179 1.00 92.31 95 PHE A CA 1
ATOM 725 C C . PHE A 1 95 ? -8.231 -0.576 5.264 1.00 92.31 95 PHE A C 1
ATOM 727 O O . PHE A 1 95 ? -7.865 -1.659 5.733 1.00 92.31 95 PHE A O 1
ATOM 734 N N . ALA A 1 96 ? -9.373 0.012 5.634 1.00 86.31 96 ALA A N 1
ATOM 735 C CA . ALA A 1 96 ? -10.301 -0.539 6.621 1.00 86.31 96 ALA A CA 1
ATOM 736 C C . ALA A 1 96 ? -10.917 -1.875 6.172 1.00 86.31 96 ALA A C 1
ATOM 738 O O . ALA A 1 96 ? -11.088 -2.778 6.992 1.00 86.31 96 ALA A O 1
ATOM 739 N N . GLU A 1 97 ? -11.162 -2.065 4.875 1.00 87.69 97 GLU A N 1
ATOM 740 C CA . GLU A 1 97 ? -11.547 -3.365 4.317 1.00 87.69 97 GLU A CA 1
ATOM 741 C C . GLU A 1 97 ? -10.474 -4.424 4.605 1.00 87.69 97 GLU A C 1
ATOM 743 O O . GLU A 1 97 ? -10.791 -5.515 5.073 1.00 87.69 97 GLU A O 1
ATOM 748 N N . GLY A 1 98 ? -9.188 -4.089 4.441 1.00 89.19 98 GLY A N 1
ATOM 749 C CA . GLY A 1 98 ? -8.084 -4.974 4.835 1.00 89.19 98 GLY A CA 1
ATOM 750 C C . GLY A 1 98 ? -8.071 -5.300 6.337 1.00 89.19 98 GLY A C 1
ATOM 751 O O . GLY A 1 98 ? -7.748 -6.423 6.734 1.00 89.19 98 GLY A O 1
ATOM 752 N N . MET A 1 99 ? -8.495 -4.364 7.192 1.00 82.25 99 MET A N 1
ATOM 753 C CA . MET A 1 99 ? -8.663 -4.630 8.628 1.00 82.25 99 MET A CA 1
ATOM 754 C C . MET A 1 99 ? -9.755 -5.678 8.875 1.00 82.25 99 MET A C 1
ATOM 756 O O . MET A 1 99 ? -9.539 -6.655 9.594 1.00 82.25 99 MET A O 1
ATOM 760 N N . ARG A 1 100 ? -10.916 -5.503 8.235 1.00 81.88 100 ARG A N 1
ATOM 761 C CA . ARG A 1 100 ? -12.120 -6.325 8.433 1.00 81.88 100 ARG A CA 1
ATOM 762 C C . ARG A 1 100 ? -12.018 -7.713 7.792 1.00 81.88 100 ARG A C 1
ATOM 764 O O . ARG A 1 100 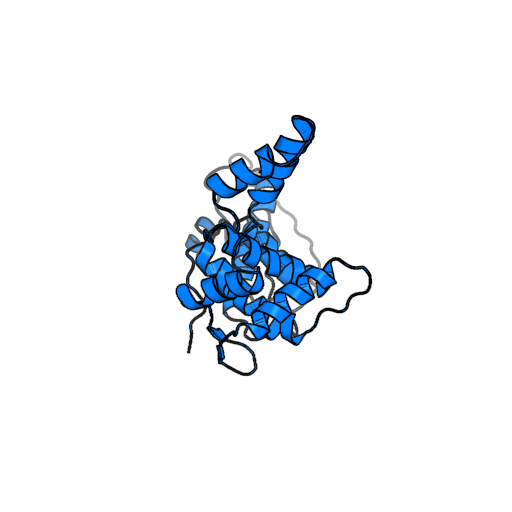? -12.552 -8.678 8.334 1.00 81.88 100 ARG A O 1
ATOM 771 N N . ASN A 1 101 ? -11.324 -7.841 6.663 1.00 84.88 101 ASN A N 1
ATOM 772 C CA . ASN A 1 101 ? -11.386 -9.045 5.838 1.00 84.88 101 ASN A CA 1
ATOM 773 C C . ASN A 1 101 ? -10.578 -10.220 6.418 1.00 84.88 101 ASN A C 1
ATOM 775 O O . ASN A 1 101 ? -9.370 -10.082 6.563 1.00 84.88 101 ASN A O 1
ATOM 779 N N . PRO A 1 102 ? -11.154 -11.395 6.710 1.00 81.75 102 PRO A N 1
ATOM 780 C CA . PRO A 1 102 ? -10.414 -12.496 7.333 1.00 81.75 102 PRO A CA 1
ATOM 781 C C . PRO A 1 102 ? -9.345 -13.139 6.428 1.00 81.75 102 PRO A C 1
ATOM 783 O O . PRO A 1 102 ? -8.433 -13.774 6.953 1.00 81.75 102 PRO A O 1
ATOM 786 N N . ASP A 1 103 ? -9.421 -12.982 5.100 1.00 88.00 103 ASP A N 1
ATOM 787 C CA . ASP A 1 103 ? -8.479 -13.588 4.149 1.00 88.00 103 ASP A CA 1
ATOM 788 C C . ASP A 1 103 ? -7.161 -12.785 4.064 1.00 88.00 103 ASP A C 1
ATOM 790 O O . ASP A 1 103 ? -7.173 -11.638 3.602 1.00 88.00 103 ASP A O 1
ATOM 794 N N . PRO A 1 104 ? -5.998 -13.378 4.413 1.00 90.06 104 PRO A N 1
ATOM 795 C CA . PRO A 1 104 ? -4.690 -12.730 4.297 1.00 90.06 104 PRO A CA 1
ATOM 796 C C . PRO A 1 104 ? -4.376 -12.162 2.909 1.00 90.06 104 PRO A C 1
ATOM 798 O O . PRO A 1 104 ? -3.668 -11.160 2.814 1.00 90.06 104 PRO A O 1
ATOM 801 N N . LYS A 1 105 ? -4.889 -12.761 1.824 1.00 91.38 105 LYS A N 1
ATOM 802 C CA . LYS A 1 105 ? -4.710 -12.214 0.468 1.00 91.38 105 LYS A CA 1
ATOM 803 C C . LYS A 1 105 ? -5.418 -10.888 0.300 1.00 91.38 105 LYS A C 1
ATOM 805 O O . LYS A 1 105 ? -4.829 -9.956 -0.240 1.00 91.38 105 LYS A O 1
ATOM 810 N N . MET A 1 106 ? -6.657 -10.808 0.769 1.00 90.12 106 MET A N 1
ATOM 811 C CA . MET A 1 106 ? -7.440 -9.583 0.699 1.00 90.12 106 MET A CA 1
ATOM 812 C C . MET A 1 106 ? -6.819 -8.503 1.579 1.00 90.12 106 MET A C 1
ATOM 814 O O . MET A 1 106 ? -6.660 -7.382 1.107 1.00 90.12 106 MET A O 1
ATOM 818 N N . LYS A 1 107 ? -6.340 -8.849 2.784 1.00 93.12 107 LYS A N 1
ATOM 819 C CA . LYS A 1 107 ? -5.548 -7.924 3.617 1.00 93.12 107 LYS A CA 1
ATOM 820 C C . LYS A 1 107 ? -4.335 -7.387 2.860 1.00 93.12 107 LYS A C 1
ATOM 822 O O . LYS A 1 107 ? -4.127 -6.178 2.798 1.00 93.12 107 LYS A O 1
ATOM 827 N N . TYR A 1 108 ? -3.569 -8.290 2.243 1.00 94.75 108 TYR A N 1
ATOM 828 C CA . TYR A 1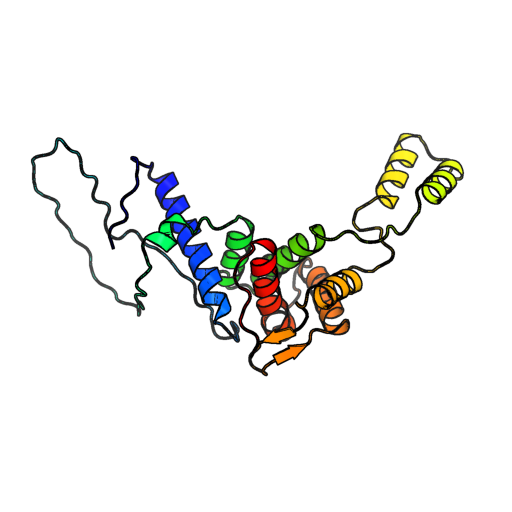 108 ? -2.376 -7.933 1.486 1.00 94.75 108 TYR A CA 1
ATOM 829 C C . TYR A 1 108 ? -2.705 -6.977 0.339 1.00 94.75 108 TYR A C 1
ATOM 831 O O . TYR A 1 108 ? -2.061 -5.944 0.206 1.00 94.75 108 TYR A O 1
ATOM 839 N N . ILE A 1 109 ? -3.708 -7.296 -0.483 1.00 93.44 109 ILE A N 1
ATOM 840 C CA . ILE A 1 109 ? -4.110 -6.458 -1.620 1.00 93.44 109 ILE A CA 1
ATOM 841 C C . ILE A 1 109 ? -4.568 -5.085 -1.127 1.00 93.44 109 ILE A C 1
ATOM 843 O O . ILE A 1 109 ? -4.041 -4.076 -1.590 1.00 93.44 109 ILE A O 1
ATOM 847 N N . SER A 1 110 ? -5.488 -5.045 -0.162 1.00 93.75 110 SER A N 1
ATOM 848 C CA . SER A 1 110 ? -6.042 -3.803 0.380 1.00 93.75 110 SER A CA 1
ATOM 849 C C . SER A 1 110 ? -4.963 -2.874 0.935 1.00 93.75 110 SER A C 1
ATOM 851 O O . SER A 1 110 ? -4.945 -1.685 0.627 1.00 93.75 110 SER A O 1
ATOM 853 N N . TRP A 1 111 ? -4.018 -3.398 1.715 1.00 95.44 111 TRP A N 1
ATOM 854 C CA . TRP A 1 111 ? -2.944 -2.581 2.285 1.00 95.44 111 TRP A CA 1
ATOM 855 C C . TRP A 1 111 ? -1.868 -2.220 1.266 1.00 95.44 111 TRP A C 1
ATOM 857 O O . TRP A 1 111 ? -1.312 -1.126 1.323 1.00 95.44 111 TRP A O 1
ATOM 867 N N . PHE A 1 112 ? -1.593 -3.095 0.298 1.00 95.56 112 PHE A N 1
ATOM 868 C CA . PHE A 1 112 ? -0.615 -2.804 -0.744 1.00 95.56 112 PHE A CA 1
ATOM 869 C C . PHE A 1 112 ? -1.090 -1.692 -1.683 1.00 95.56 112 PHE A C 1
ATOM 871 O O . PHE A 1 112 ? -0.263 -0.888 -2.100 1.00 95.56 112 PHE A O 1
ATOM 878 N N . VAL A 1 113 ? -2.397 -1.581 -1.957 1.00 95.19 113 VAL A N 1
ATOM 879 C CA . VAL A 1 113 ? -2.969 -0.461 -2.735 1.00 95.19 113 VAL A CA 1
ATOM 880 C C . VAL A 1 113 ? -2.573 0.894 -2.145 1.00 95.19 113 VAL A C 1
ATOM 882 O O . VAL A 1 113 ? -2.248 1.805 -2.898 1.00 95.19 113 VAL A O 1
ATOM 885 N N . VAL A 1 114 ? -2.491 1.019 -0.817 1.00 95.31 114 VAL A N 1
ATOM 886 C CA . VAL A 1 114 ? -2.019 2.252 -0.164 1.00 95.31 114 VAL A CA 1
ATOM 887 C C . VAL A 1 114 ? -0.585 2.599 -0.571 1.00 95.31 114 VAL A C 1
ATOM 889 O O . VAL A 1 114 ? -0.290 3.757 -0.857 1.00 95.31 114 VAL A O 1
ATOM 892 N N . LEU A 1 115 ? 0.299 1.603 -0.669 1.00 95.06 115 LEU A N 1
ATOM 893 C CA . LEU A 1 115 ? 1.663 1.811 -1.161 1.00 95.06 115 LEU A CA 1
ATOM 894 C C . LEU A 1 115 ? 1.694 2.127 -2.665 1.00 95.06 115 LEU A C 1
ATOM 896 O O . LEU A 1 115 ? 2.564 2.873 -3.107 1.00 95.06 115 LEU A O 1
ATOM 900 N N . GLU A 1 116 ? 0.756 1.594 -3.457 1.00 93.81 116 GLU A N 1
ATOM 901 C CA . GLU A 1 116 ? 0.644 1.936 -4.882 1.00 93.81 116 GLU A CA 1
ATOM 902 C C . GLU A 1 116 ? 0.191 3.389 -5.080 1.00 93.81 116 GLU A C 1
ATOM 904 O O . GLU A 1 116 ? 0.722 4.071 -5.955 1.00 93.81 116 GLU A O 1
ATOM 909 N N . GLU A 1 117 ? -0.747 3.883 -4.267 1.00 94.44 117 GLU A N 1
ATOM 910 C CA . GLU A 1 117 ? -1.145 5.296 -4.287 1.00 94.44 117 GLU A CA 1
ATOM 911 C C . GLU A 1 117 ? -0.017 6.209 -3.802 1.00 94.44 117 GLU A C 1
ATOM 913 O O . GLU A 1 117 ? 0.204 7.265 -4.393 1.00 94.44 117 GLU A O 1
ATOM 918 N N . LEU A 1 118 ? 0.754 5.779 -2.797 1.00 94.31 118 LEU A N 1
ATOM 919 C CA . LEU A 1 118 ? 1.952 6.497 -2.365 1.00 94.31 118 LEU A CA 1
ATOM 920 C C . LEU A 1 118 ? 2.954 6.643 -3.519 1.00 94.31 118 LEU A C 1
ATOM 922 O O . LEU A 1 118 ? 3.449 7.740 -3.751 1.00 94.31 118 LEU A O 1
ATOM 926 N N . GLU A 1 119 ? 3.230 5.563 -4.262 1.00 91.94 119 GLU A N 1
ATOM 927 C CA . GLU A 1 119 ? 4.176 5.561 -5.390 1.00 91.94 119 GLU A CA 1
ATOM 928 C C . GLU A 1 119 ? 3.815 6.611 -6.454 1.00 91.94 119 GLU A C 1
ATOM 930 O O . GLU A 1 119 ? 4.708 7.258 -7.000 1.00 91.94 119 GLU A O 1
ATOM 935 N N . LYS A 1 120 ? 2.518 6.841 -6.707 1.00 90.75 120 LYS A N 1
ATOM 936 C CA . LYS A 1 120 ? 2.034 7.817 -7.703 1.00 90.75 120 LYS A CA 1
ATOM 937 C C . LYS A 1 120 ? 2.313 9.274 -7.337 1.00 90.75 120 LYS A C 1
ATOM 939 O O . LYS A 1 120 ? 2.286 10.122 -8.226 1.00 90.75 120 LYS A O 1
ATOM 944 N N . LEU A 1 121 ? 2.563 9.575 -6.063 1.00 91.00 121 LEU A N 1
ATOM 945 C CA . LEU A 1 121 ? 2.907 10.930 -5.622 1.00 91.00 121 LEU A CA 1
ATOM 946 C C . LEU A 1 121 ? 4.343 11.323 -5.993 1.00 91.00 121 LEU A C 1
ATOM 948 O O . LEU A 1 121 ? 4.698 12.497 -5.907 1.00 91.00 121 LEU A O 1
ATOM 952 N N . PHE A 1 122 ? 5.167 10.362 -6.420 1.00 91.56 122 PHE A N 1
ATOM 953 C CA . PHE A 1 122 ? 6.574 10.576 -6.730 1.00 91.56 122 PHE A CA 1
ATOM 954 C C . PHE A 1 122 ? 6.855 10.373 -8.217 1.00 91.56 122 PHE A C 1
ATOM 956 O O . PHE A 1 122 ? 6.274 9.525 -8.892 1.00 91.56 122 PHE A O 1
ATOM 963 N N . SER A 1 123 ? 7.782 11.174 -8.736 1.00 89.00 123 SER A N 1
ATOM 964 C CA . SER A 1 123 ? 8.265 11.063 -10.111 1.00 89.00 123 SER A CA 1
ATOM 965 C C . SER A 1 123 ? 9.631 10.396 -10.125 1.00 89.00 123 SER A C 1
ATOM 967 O O . SER A 1 123 ? 10.506 10.751 -9.338 1.00 89.00 123 SER A O 1
ATOM 969 N N . PHE A 1 124 ? 9.822 9.458 -11.048 1.00 90.12 124 PHE A N 1
ATOM 970 C CA . PHE A 1 124 ? 11.073 8.722 -11.198 1.00 90.12 124 PHE A CA 1
ATOM 971 C C . PHE A 1 124 ? 11.667 8.932 -12.589 1.00 90.12 124 PHE A C 1
ATOM 973 O O . PHE A 1 124 ? 10.908 9.106 -13.546 1.00 90.12 124 PHE A O 1
ATOM 980 N N . PRO A 1 125 ? 13.003 8.876 -12.732 1.00 88.81 125 PRO A N 1
ATOM 981 C CA . PRO A 1 125 ? 13.651 9.014 -14.030 1.00 88.81 125 PRO A CA 1
ATOM 982 C C . PRO A 1 125 ? 13.165 7.951 -15.022 1.00 88.81 125 PRO A C 1
ATOM 984 O O . PRO A 1 125 ? 13.229 6.747 -14.741 1.00 88.81 125 PRO A O 1
ATOM 987 N N . SER A 1 126 ? 12.695 8.398 -16.186 1.00 90.31 126 SER A N 1
ATOM 988 C CA . SER A 1 126 ? 12.301 7.527 -17.297 1.00 90.31 126 SER A CA 1
ATOM 989 C C . SER A 1 126 ? 13.486 6.702 -17.795 1.00 90.31 126 SER A C 1
ATOM 991 O O . SER A 1 126 ? 14.611 7.196 -17.835 1.00 90.31 126 SER A O 1
ATOM 993 N N . LEU A 1 127 ? 13.233 5.457 -18.210 1.00 92.12 127 LEU A N 1
ATOM 994 C CA . LEU A 1 127 ? 14.280 4.579 -18.752 1.00 92.12 127 LEU A CA 1
ATOM 995 C C . LEU A 1 127 ? 14.827 5.087 -20.093 1.00 92.12 127 LEU A C 1
ATOM 997 O O . LEU A 1 127 ? 15.990 4.863 -20.402 1.00 92.12 127 LEU A O 1
ATOM 1001 N N . PHE A 1 128 ? 13.981 5.759 -20.874 1.00 91.69 128 PHE A N 1
ATOM 1002 C CA . PHE A 1 128 ? 14.334 6.306 -22.177 1.00 91.69 128 PHE A CA 1
ATOM 1003 C C . PHE A 1 128 ? 14.114 7.815 -22.199 1.00 91.69 128 PHE A C 1
ATOM 1005 O O . PHE A 1 128 ? 13.069 8.317 -21.771 1.00 91.69 128 PHE A O 1
ATOM 1012 N N . SER A 1 129 ? 15.074 8.536 -22.766 1.00 91.12 129 SER A N 1
ATOM 1013 C CA . SER A 1 129 ? 14.918 9.938 -23.141 1.00 91.12 129 SER A CA 1
ATOM 1014 C C . SER A 1 129 ? 14.004 10.094 -24.364 1.00 91.12 129 SER A C 1
ATOM 1016 O O . SER A 1 129 ? 13.843 9.188 -25.187 1.00 91.12 129 SER A O 1
ATOM 1018 N N . SER A 1 130 ? 13.434 11.288 -24.542 1.00 90.06 130 SER A N 1
ATOM 1019 C CA . SER A 1 130 ? 12.624 11.612 -25.726 1.00 90.06 130 SER A CA 1
ATOM 1020 C C . SER A 1 130 ? 13.399 11.444 -27.042 1.00 90.06 130 SER A C 1
ATOM 1022 O O . SER A 1 130 ? 12.817 11.043 -28.054 1.00 90.06 130 SER A O 1
ATOM 1024 N N . SER A 1 131 ? 14.709 11.715 -27.034 1.00 91.25 131 SER A N 1
ATOM 1025 C CA . SER A 1 131 ? 15.590 11.512 -28.189 1.00 91.25 131 SER A CA 1
ATOM 1026 C C . SER A 1 131 ? 15.772 10.035 -28.526 1.00 91.25 131 SER A C 1
ATOM 1028 O O . SER A 1 131 ? 15.638 9.670 -29.691 1.00 91.25 131 SER A O 1
ATOM 1030 N N . GLU A 1 132 ? 16.002 9.173 -27.532 1.00 91.44 132 GLU A N 1
ATOM 1031 C CA . GLU A 1 132 ? 16.148 7.726 -27.750 1.00 91.44 132 GLU A CA 1
ATOM 1032 C C . GLU A 1 132 ? 14.848 7.107 -28.258 1.00 91.44 132 GLU A C 1
ATOM 1034 O O . GLU A 1 132 ? 14.865 6.340 -29.216 1.00 91.44 132 GLU A O 1
ATOM 1039 N N . ILE A 1 133 ? 13.701 7.503 -27.696 1.00 90.69 133 ILE A N 1
ATOM 1040 C CA . ILE A 1 133 ? 12.386 7.066 -28.189 1.00 90.69 133 ILE A CA 1
ATOM 1041 C C . ILE A 1 133 ? 12.216 7.434 -29.666 1.00 90.69 133 ILE A C 1
ATOM 1043 O O . ILE A 1 133 ? 11.742 6.615 -30.453 1.00 90.69 133 ILE A O 1
ATOM 1047 N N . SER A 1 134 ? 12.608 8.649 -30.053 1.00 89.94 134 SER A N 1
ATOM 1048 C CA . SER A 1 134 ? 12.513 9.114 -31.442 1.00 89.94 134 SER A CA 1
ATOM 1049 C C . SER A 1 134 ? 13.428 8.310 -32.368 1.00 89.94 134 SER A C 1
ATOM 1051 O O . SER A 1 134 ? 13.005 7.901 -33.445 1.00 89.94 134 SER A O 1
ATOM 1053 N N . GLN A 1 135 ? 14.653 8.011 -31.930 1.00 92.31 135 GLN A N 1
ATOM 1054 C CA . GLN A 1 135 ? 15.594 7.183 -32.690 1.00 92.31 135 GLN A CA 1
ATOM 1055 C C . GLN A 1 135 ? 15.097 5.741 -32.846 1.00 92.31 135 GLN A C 1
ATOM 1057 O O . GLN A 1 135 ? 15.075 5.221 -33.959 1.00 92.31 135 GLN A O 1
ATOM 1062 N N . ILE A 1 136 ? 14.636 5.111 -31.761 1.00 89.94 136 ILE A N 1
ATOM 1063 C CA . ILE A 1 136 ? 14.111 3.737 -31.773 1.00 89.94 136 ILE A CA 1
ATOM 1064 C C . ILE A 1 136 ? 12.881 3.646 -32.678 1.00 89.94 136 ILE A C 1
ATOM 1066 O O . ILE A 1 136 ? 12.794 2.751 -33.513 1.00 89.94 136 ILE A O 1
ATOM 1070 N N . THR A 1 137 ? 11.936 4.581 -32.547 1.00 90.75 137 THR A N 1
ATOM 1071 C CA . THR A 1 137 ? 10.708 4.579 -33.359 1.0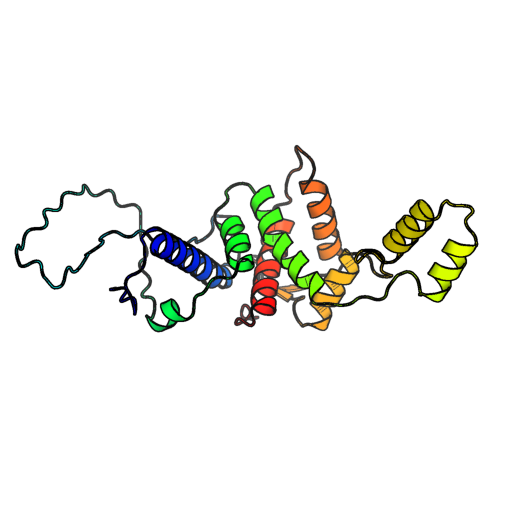0 90.75 137 THR A CA 1
ATOM 1072 C C . THR A 1 137 ? 10.961 4.871 -34.838 1.00 90.75 137 THR A C 1
ATOM 1074 O O . THR A 1 137 ? 10.222 4.353 -35.670 1.00 90.75 137 THR A O 1
ATOM 1077 N N . ALA A 1 138 ? 12.002 5.636 -35.177 1.00 87.19 138 ALA A N 1
ATOM 1078 C CA . ALA A 1 138 ? 12.415 5.868 -36.562 1.00 87.19 138 ALA A CA 1
ATOM 1079 C C . ALA A 1 138 ? 13.193 4.685 -37.169 1.00 87.19 138 ALA A C 1
ATOM 1081 O O . ALA A 1 138 ? 13.126 4.465 -38.376 1.00 87.19 138 ALA A O 1
ATOM 1082 N N . ALA A 1 139 ? 13.925 3.924 -36.350 1.00 87.69 139 ALA A N 1
ATOM 1083 C CA . ALA A 1 139 ? 14.733 2.790 -36.803 1.00 87.69 139 ALA A CA 1
ATOM 1084 C C . ALA A 1 139 ? 13.911 1.520 -37.090 1.00 87.69 139 ALA A C 1
ATOM 1086 O O . ALA A 1 139 ? 14.379 0.630 -37.799 1.00 87.69 139 ALA A O 1
ATOM 1087 N N . VAL A 1 140 ? 12.698 1.410 -36.542 1.00 89.25 140 VAL A N 1
ATOM 1088 C CA . VAL A 1 140 ? 11.837 0.233 -36.719 1.00 89.25 140 VAL A CA 1
ATOM 1089 C C . VAL A 1 140 ? 10.923 0.370 -37.935 1.00 89.25 140 VAL A C 1
ATOM 1091 O O . VAL A 1 140 ? 10.273 1.391 -38.147 1.00 89.25 140 VAL A O 1
ATOM 1094 N N . THR A 1 141 ? 10.804 -0.697 -38.723 1.00 88.88 141 THR A N 1
ATOM 1095 C CA . THR A 1 141 ? 9.891 -0.750 -39.876 1.00 88.88 141 THR A CA 1
ATOM 1096 C C . THR A 1 141 ? 8.513 -1.252 -39.437 1.00 88.88 141 THR A C 1
ATOM 1098 O O . THR A 1 141 ? 8.127 -2.389 -39.698 1.00 88.88 141 THR A O 1
ATOM 1101 N N . LEU A 1 142 ? 7.785 -0.418 -38.694 1.00 90.12 142 LEU A N 1
ATOM 1102 C CA . LEU A 1 142 ? 6.453 -0.725 -38.161 1.00 90.12 142 LEU A CA 1
ATOM 1103 C C . LEU A 1 142 ? 5.371 0.133 -38.826 1.00 90.12 142 LEU A C 1
ATOM 1105 O O . LEU A 1 142 ? 5.632 1.227 -39.324 1.00 90.12 142 LEU A O 1
ATOM 1109 N N . THR A 1 143 ? 4.127 -0.349 -38.806 1.00 92.31 143 THR A N 1
ATOM 1110 C CA . THR A 1 143 ? 2.977 0.485 -39.193 1.00 92.31 143 THR A CA 1
ATOM 1111 C C . THR A 1 143 ? 2.806 1.653 -38.213 1.00 92.31 143 THR A C 1
ATOM 1113 O O . THR A 1 143 ? 3.159 1.510 -37.039 1.00 92.31 143 THR A O 1
ATOM 1116 N N . PRO A 1 144 ? 2.187 2.780 -38.616 1.00 89.88 144 PRO A N 1
ATOM 1117 C CA . PRO A 1 144 ? 1.983 3.924 -37.724 1.00 89.88 144 PRO A CA 1
ATOM 1118 C C . PRO A 1 144 ? 1.316 3.554 -36.390 1.00 89.88 144 PRO A C 1
ATOM 1120 O O . PRO A 1 144 ? 1.771 3.979 -35.331 1.00 89.88 144 PRO A O 1
ATOM 1123 N N . ALA A 1 145 ? 0.300 2.682 -36.417 1.00 91.75 145 ALA A N 1
ATOM 1124 C CA . ALA A 1 145 ? -0.380 2.212 -35.209 1.00 91.75 145 ALA A CA 1
ATOM 1125 C C . ALA A 1 145 ? 0.551 1.417 -34.270 1.00 91.75 145 ALA A C 1
ATOM 1127 O O . ALA A 1 145 ? 0.502 1.580 -33.048 1.00 91.75 145 ALA A O 1
ATOM 1128 N N . GLN A 1 146 ? 1.425 0.574 -34.826 1.00 91.06 146 GLN A N 1
ATOM 1129 C CA . GLN A 1 146 ? 2.418 -0.181 -34.058 1.00 91.06 146 GLN A CA 1
ATOM 1130 C C . GLN A 1 146 ? 3.511 0.734 -33.495 1.00 91.06 146 GLN A C 1
ATOM 1132 O O . GLN A 1 146 ? 3.898 0.564 -32.340 1.00 91.06 146 GLN A O 1
ATOM 1137 N N . THR A 1 147 ? 3.954 1.735 -34.257 1.00 89.69 147 THR A N 1
ATOM 1138 C CA . THR A 1 147 ? 4.930 2.737 -33.804 1.00 89.69 147 THR A CA 1
ATOM 1139 C C . THR A 1 147 ? 4.381 3.570 -32.649 1.00 89.69 147 THR A C 1
ATOM 1141 O O . THR A 1 147 ? 5.063 3.747 -31.638 1.00 89.69 147 THR A O 1
ATOM 1144 N N . THR A 1 148 ? 3.122 4.017 -32.728 1.00 90.06 148 THR A N 1
ATOM 1145 C CA . THR A 1 148 ? 2.449 4.706 -31.615 1.00 90.06 148 THR A CA 1
ATOM 1146 C C . THR A 1 148 ? 2.356 3.811 -30.384 1.00 90.06 148 THR A C 1
ATOM 1148 O O . THR A 1 148 ? 2.673 4.249 -29.278 1.00 90.06 148 THR A O 1
ATOM 1151 N N . ARG A 1 149 ? 1.979 2.538 -30.557 1.00 90.38 149 ARG A N 1
ATOM 1152 C CA . ARG A 1 149 ? 1.912 1.579 -29.447 1.00 90.38 149 ARG A CA 1
ATOM 1153 C C . ARG A 1 149 ? 3.278 1.370 -28.793 1.00 90.38 149 ARG A C 1
ATOM 1155 O O . ARG A 1 149 ? 3.359 1.421 -27.570 1.00 90.38 149 ARG A O 1
ATOM 1162 N N . LEU A 1 150 ? 4.339 1.192 -29.580 1.00 90.44 150 LEU A N 1
ATOM 1163 C CA . LEU A 1 150 ? 5.709 1.049 -29.081 1.00 90.44 150 LEU A CA 1
ATOM 1164 C C . LEU A 1 150 ? 6.170 2.306 -28.327 1.00 90.44 150 LEU A C 1
ATOM 1166 O O . LEU A 1 150 ? 6.707 2.198 -27.227 1.00 90.44 150 LEU A O 1
ATOM 1170 N N . SER A 1 151 ? 5.902 3.498 -28.871 1.00 88.88 151 SER A N 1
ATOM 1171 C CA . SER A 1 151 ? 6.208 4.769 -28.202 1.00 88.88 151 SER A CA 1
ATOM 1172 C C . SER A 1 151 ? 5.510 4.876 -26.844 1.00 88.88 151 SER A C 1
ATOM 1174 O O . SER A 1 151 ? 6.145 5.218 -25.849 1.00 88.88 151 SER A O 1
ATOM 1176 N N . ASN A 1 152 ? 4.226 4.518 -26.775 1.00 89.75 152 ASN A N 1
ATOM 1177 C CA . ASN A 1 152 ? 3.465 4.533 -25.526 1.00 89.75 152 ASN A CA 1
ATOM 1178 C C . ASN A 1 152 ? 3.978 3.494 -24.523 1.00 89.75 152 ASN A C 1
ATOM 1180 O O . ASN A 1 152 ? 4.024 3.779 -23.329 1.00 89.75 152 ASN A O 1
ATOM 1184 N N . MET A 1 153 ? 4.412 2.320 -24.992 1.00 88.62 153 MET A N 1
ATOM 1185 C CA . MET A 1 153 ? 5.031 1.311 -24.130 1.00 88.62 153 MET A CA 1
ATOM 1186 C C . MET A 1 153 ? 6.315 1.835 -23.484 1.00 88.62 153 MET A C 1
ATOM 1188 O O . MET A 1 153 ? 6.497 1.618 -22.295 1.00 88.62 153 MET A O 1
ATOM 1192 N N . MET A 1 154 ? 7.156 2.574 -24.213 1.00 89.88 154 MET A N 1
ATOM 1193 C CA . MET A 1 154 ? 8.403 3.151 -23.679 1.00 89.88 154 MET A CA 1
ATOM 1194 C C . MET A 1 154 ? 8.189 4.378 -22.775 1.00 89.88 154 MET A C 1
ATOM 1196 O O . MET A 1 154 ? 9.099 4.759 -22.046 1.00 89.88 154 MET A O 1
ATOM 1200 N N . LYS A 1 155 ? 6.999 4.990 -22.812 1.00 86.19 155 LYS A N 1
ATOM 1201 C CA . LYS A 1 155 ? 6.608 6.143 -21.977 1.00 86.19 155 LYS A CA 1
ATOM 1202 C C . LYS A 1 155 ? 5.763 5.761 -20.760 1.00 86.19 155 LYS A C 1
ATOM 1204 O O . LYS A 1 155 ? 5.322 6.641 -20.025 1.00 86.19 155 LYS A O 1
ATOM 1209 N N . GLY A 1 156 ? 5.467 4.476 -20.575 1.00 81.75 156 GLY A N 1
ATOM 1210 C CA . GLY A 1 156 ? 4.597 4.027 -19.494 1.00 81.75 156 GLY A CA 1
ATOM 1211 C C . GLY A 1 156 ? 5.166 4.368 -18.107 1.00 81.75 156 GLY A C 1
ATOM 1212 O O . GLY A 1 156 ? 6.382 4.367 -17.932 1.00 81.75 156 GLY A O 1
ATOM 1213 N N . PRO A 1 157 ? 4.318 4.572 -17.082 1.00 71.69 157 PRO A N 1
ATOM 1214 C CA . PRO A 1 157 ? 4.751 4.933 -15.722 1.00 71.69 157 PRO A CA 1
ATOM 1215 C C . PRO A 1 157 ? 5.642 3.873 -15.041 1.00 71.69 157 PRO A C 1
ATOM 1217 O O . PRO A 1 157 ? 6.359 4.159 -14.082 1.00 71.69 157 PRO A O 1
ATOM 1220 N N . GLY A 1 158 ? 5.625 2.634 -15.545 1.00 78.56 158 GLY A N 1
ATOM 1221 C CA . GLY A 1 158 ? 6.520 1.558 -15.114 1.00 78.56 158 GLY A CA 1
ATOM 1222 C C . GLY A 1 158 ? 7.882 1.528 -15.819 1.00 78.56 158 GLY A C 1
ATOM 1223 O O . GLY A 1 158 ? 8.723 0.719 -15.439 1.00 78.56 158 GLY A O 1
ATOM 1224 N N . VAL A 1 159 ? 8.110 2.366 -16.836 1.00 85.19 159 VAL A N 1
ATOM 1225 C CA . VAL A 1 159 ? 9.322 2.358 -17.671 1.00 85.19 159 VAL A CA 1
ATOM 1226 C C . VAL A 1 159 ? 10.312 3.398 -17.169 1.00 85.19 159 VAL A C 1
ATOM 1228 O O . VAL A 1 159 ? 10.463 4.498 -17.697 1.00 85.19 159 VAL A O 1
ATOM 1231 N N . THR A 1 160 ? 10.980 3.029 -16.089 1.00 90.31 160 THR A N 1
ATOM 1232 C CA . THR A 1 160 ? 11.891 3.885 -15.329 1.00 90.31 160 THR A CA 1
ATOM 1233 C C . THR A 1 160 ? 13.225 3.191 -15.116 1.00 90.31 160 THR A C 1
ATOM 1235 O O . THR A 1 160 ? 13.295 1.965 -15.175 1.00 90.31 160 THR A O 1
ATOM 1238 N N . VAL A 1 161 ? 14.265 3.968 -14.812 1.00 90.12 161 VAL A N 1
ATOM 1239 C CA . VAL A 1 161 ? 15.599 3.433 -14.485 1.00 90.12 161 VAL A CA 1
ATOM 1240 C C . VAL A 1 161 ? 15.545 2.526 -13.252 1.00 90.12 161 VAL A C 1
ATOM 1242 O O . VAL A 1 161 ? 16.157 1.464 -13.236 1.00 90.12 161 VAL A O 1
ATOM 1245 N N . LEU A 1 162 ? 14.778 2.929 -12.236 1.00 91.31 162 LEU A N 1
ATOM 1246 C CA . LEU A 1 162 ? 14.622 2.174 -10.995 1.00 91.31 162 LEU A CA 1
ATOM 1247 C C . LEU A 1 162 ? 13.543 1.099 -11.120 1.00 91.31 162 LEU A C 1
ATOM 1249 O O . LEU A 1 162 ? 12.450 1.346 -11.646 1.00 91.31 162 LEU A O 1
ATOM 1253 N N . SER A 1 163 ? 13.820 -0.075 -10.556 1.00 92.50 163 SER A N 1
ATOM 1254 C CA . SER A 1 163 ? 12.821 -1.113 -10.318 1.00 92.50 163 SER A CA 1
ATOM 1255 C C . SER A 1 163 ? 11.795 -0.660 -9.281 1.00 92.50 163 SER A C 1
ATOM 1257 O O . SER A 1 163 ? 12.048 0.209 -8.449 1.00 92.50 163 SER A O 1
ATOM 1259 N N . ARG A 1 164 ? 10.627 -1.305 -9.262 1.00 92.19 164 ARG A N 1
ATOM 1260 C CA . ARG A 1 164 ? 9.562 -0.968 -8.307 1.00 92.19 164 ARG A CA 1
ATOM 1261 C C . ARG A 1 164 ? 9.991 -1.085 -6.838 1.00 92.19 164 ARG A C 1
ATOM 1263 O O . ARG A 1 164 ? 9.564 -0.292 -6.009 1.00 92.19 164 ARG A O 1
ATOM 1270 N N . SER A 1 165 ? 10.847 -2.055 -6.514 1.00 94.69 165 SER A N 1
ATOM 1271 C CA . SER A 1 165 ? 11.395 -2.193 -5.159 1.00 94.69 165 SER A CA 1
ATOM 1272 C C . SER A 1 165 ? 12.345 -1.057 -4.793 1.00 94.69 165 SER A C 1
ATOM 1274 O O . SER A 1 165 ? 12.330 -0.619 -3.649 1.00 94.69 165 SER A O 1
ATOM 1276 N N . GLU A 1 166 ? 13.147 -0.578 -5.747 1.00 95.50 166 GLU A N 1
ATOM 1277 C CA . GLU A 1 166 ? 14.057 0.556 -5.534 1.00 95.50 166 GLU A CA 1
ATOM 1278 C C . GLU A 1 166 ? 13.270 1.855 -5.389 1.00 95.50 166 GLU A C 1
ATOM 1280 O O . GLU A 1 166 ? 13.519 2.601 -4.455 1.00 95.50 166 GLU A O 1
ATOM 1285 N N . LYS A 1 167 ? 12.236 2.064 -6.212 1.00 94.88 167 LYS A N 1
ATOM 1286 C CA . LYS A 1 167 ? 11.306 3.193 -6.058 1.00 94.88 167 LYS A CA 1
ATOM 1287 C C . LYS A 1 167 ? 10.694 3.256 -4.666 1.00 94.88 167 LYS A C 1
ATOM 1289 O O . LYS A 1 167 ? 10.707 4.307 -4.037 1.00 94.88 167 LYS A O 1
ATOM 1294 N N . LEU A 1 168 ? 10.154 2.132 -4.187 1.00 95.25 168 LEU A N 1
ATOM 1295 C CA . LEU A 1 168 ? 9.561 2.066 -2.855 1.00 95.25 168 LEU A CA 1
ATOM 1296 C C . LEU A 1 168 ? 10.608 2.389 -1.782 1.00 95.25 168 LEU A C 1
ATOM 1298 O O . LEU A 1 168 ? 10.345 3.203 -0.905 1.00 95.25 168 LEU A O 1
ATOM 1302 N N . TYR A 1 169 ? 11.804 1.809 -1.876 1.00 95.94 169 TYR A N 1
ATOM 1303 C CA . TYR A 1 169 ? 12.887 2.089 -0.936 1.00 95.94 169 TYR A CA 1
ATOM 1304 C C . TYR A 1 169 ? 13.321 3.566 -0.944 1.00 95.94 169 TYR A C 1
ATOM 1306 O O . TYR A 1 169 ? 13.485 4.165 0.121 1.00 95.94 169 TYR A O 1
ATOM 1314 N N . ASP A 1 170 ? 13.437 4.183 -2.119 1.00 94.88 170 ASP A N 1
ATOM 1315 C CA . ASP A 1 170 ? 13.768 5.602 -2.274 1.00 94.88 170 ASP A CA 1
ATOM 1316 C C . ASP A 1 170 ? 12.680 6.503 -1.680 1.00 94.88 170 ASP A C 1
ATOM 1318 O O . ASP A 1 170 ? 12.986 7.479 -0.997 1.00 94.88 170 ASP A O 1
ATOM 1322 N N . ILE A 1 171 ? 11.401 6.169 -1.875 1.00 95.06 171 ILE A N 1
ATOM 1323 C CA . ILE A 1 171 ? 10.289 6.893 -1.244 1.00 95.06 171 ILE A CA 1
ATOM 1324 C C . ILE A 1 171 ? 10.408 6.820 0.277 1.00 95.06 171 ILE A C 1
ATOM 1326 O O . ILE A 1 171 ? 10.313 7.842 0.962 1.00 95.06 171 ILE A O 1
ATOM 1330 N N . LEU A 1 172 ? 10.617 5.618 0.815 1.00 94.00 172 LEU A N 1
ATOM 1331 C CA . LEU A 1 172 ? 10.668 5.394 2.255 1.00 94.00 172 LEU A CA 1
ATOM 1332 C C . LEU A 1 172 ? 11.868 6.089 2.907 1.00 94.00 172 LEU A C 1
ATOM 1334 O O . LEU A 1 172 ? 11.719 6.696 3.971 1.00 94.00 172 LEU A O 1
ATOM 1338 N N . SER A 1 173 ? 13.040 6.028 2.279 1.00 92.12 173 SER A N 1
ATOM 1339 C CA . SER A 1 173 ? 14.265 6.640 2.798 1.00 92.12 173 SER A CA 1
ATOM 1340 C C . SER A 1 173 ? 14.214 8.170 2.734 1.00 92.12 173 SER A C 1
ATOM 1342 O O . SER A 1 173 ? 14.458 8.827 3.745 1.00 92.12 173 SER A O 1
ATOM 1344 N N . ASN A 1 174 ? 13.794 8.747 1.605 1.00 92.19 174 ASN A N 1
ATOM 1345 C CA . ASN A 1 174 ? 13.817 10.200 1.403 1.00 92.19 174 ASN A CA 1
ATOM 1346 C C . ASN A 1 174 ? 12.723 10.964 2.167 1.00 92.19 174 ASN A C 1
ATOM 1348 O O . ASN A 1 174 ? 12.874 12.154 2.427 1.00 92.19 174 ASN A O 1
ATOM 1352 N N . ASN A 1 175 ? 11.627 10.304 2.559 1.00 89.56 175 ASN A N 1
ATOM 1353 C CA . ASN A 1 175 ? 10.501 10.952 3.253 1.00 89.56 175 ASN A CA 1
ATOM 1354 C C . ASN A 1 175 ? 10.445 10.636 4.753 1.00 89.56 175 ASN A C 1
ATOM 1356 O O . ASN A 1 175 ? 9.433 10.896 5.417 1.00 89.56 175 ASN A O 1
ATOM 1360 N N . ASN A 1 176 ? 11.521 10.060 5.301 1.00 86.81 176 ASN A N 1
ATOM 1361 C CA . ASN A 1 176 ? 11.549 9.532 6.658 1.00 86.81 176 ASN A CA 1
ATOM 1362 C C . ASN A 1 176 ? 10.331 8.627 6.902 1.00 86.81 176 ASN A C 1
ATOM 1364 O O . ASN A 1 176 ? 9.560 8.940 7.795 1.00 86.81 176 ASN A O 1
ATOM 1368 N N . MET A 1 177 ? 10.093 7.581 6.109 1.00 87.56 177 MET A N 1
ATOM 1369 C CA . MET A 1 177 ? 9.016 6.579 6.302 1.00 87.56 177 MET A CA 1
ATOM 1370 C C . MET A 1 177 ? 9.560 5.145 6.397 1.00 87.56 177 MET A C 1
ATOM 1372 O O . MET A 1 177 ? 8.811 4.203 6.625 1.00 87.56 177 MET A O 1
ATOM 1376 N N . GLY A 1 178 ? 10.874 4.965 6.241 1.00 81.19 178 GLY A N 1
ATOM 1377 C CA . GLY A 1 178 ? 11.531 3.660 6.273 1.00 81.19 178 GLY A CA 1
ATOM 1378 C C . GLY A 1 178 ? 11.687 3.032 7.655 1.00 81.19 178 GLY A C 1
ATOM 1379 O O . GLY A 1 178 ? 12.293 1.977 7.740 1.00 81.19 178 GLY A O 1
ATOM 1380 N N . THR A 1 179 ? 11.173 3.629 8.731 1.00 87.88 179 THR A N 1
ATOM 1381 C CA . THR A 1 179 ? 11.246 3.047 10.079 1.00 87.88 179 THR A CA 1
ATOM 1382 C C . THR A 1 179 ? 9.840 2.835 10.611 1.00 87.88 179 THR A C 1
ATOM 1384 O O . THR A 1 179 ? 9.092 3.798 10.763 1.00 87.88 179 THR A O 1
ATOM 1387 N N . VAL A 1 180 ? 9.507 1.580 10.903 1.00 86.12 180 VAL A N 1
ATOM 1388 C CA . VAL A 1 180 ? 8.195 1.142 11.387 1.00 86.12 180 VAL A CA 1
ATOM 1389 C C . VAL A 1 180 ? 8.307 0.466 12.749 1.00 86.12 180 VAL A C 1
ATOM 1391 O O . VAL A 1 180 ? 9.371 -0.027 13.118 1.00 86.12 180 VAL A O 1
ATOM 1394 N N . ILE A 1 181 ? 7.203 0.413 13.489 1.00 81.25 181 ILE A N 1
ATOM 1395 C CA . ILE A 1 181 ? 7.106 -0.316 14.758 1.00 81.25 181 ILE A CA 1
ATOM 1396 C C . ILE A 1 181 ? 6.300 -1.592 14.517 1.00 81.25 181 ILE A C 1
ATOM 1398 O O . ILE A 1 181 ? 5.213 -1.536 13.944 1.00 81.25 181 ILE A O 1
ATOM 1402 N N . ASN A 1 182 ? 6.826 -2.732 14.960 1.00 80.00 182 ASN A N 1
ATOM 1403 C CA . ASN A 1 182 ? 6.132 -4.018 14.976 1.00 80.00 182 ASN A CA 1
ATOM 1404 C C . ASN A 1 182 ? 6.331 -4.723 16.330 1.00 80.00 182 ASN A C 1
ATOM 1406 O O . ASN A 1 182 ? 6.897 -4.152 17.264 1.00 80.00 182 ASN A O 1
ATOM 1410 N N . ILE A 1 183 ? 5.850 -5.965 16.466 1.00 74.62 183 ILE A N 1
ATOM 1411 C CA . ILE A 1 183 ? 5.917 -6.710 17.738 1.00 74.62 183 ILE A CA 1
ATOM 1412 C C . ILE A 1 183 ? 7.350 -6.983 18.213 1.00 74.62 183 ILE A C 1
ATOM 1414 O O . ILE A 1 183 ? 7.587 -7.112 19.411 1.00 74.62 183 ILE A O 1
ATOM 1418 N N . ASN A 1 184 ? 8.308 -7.021 17.289 1.00 79.44 184 ASN A N 1
ATOM 1419 C CA . ASN A 1 184 ? 9.724 -7.210 17.592 1.00 79.44 184 ASN A CA 1
ATOM 1420 C C . ASN A 1 184 ? 10.435 -5.878 17.902 1.00 79.44 184 ASN A C 1
ATOM 1422 O O . ASN A 1 184 ? 11.650 -5.861 18.090 1.00 79.44 184 ASN A O 1
ATOM 1426 N N . GLY A 1 185 ? 9.687 -4.772 17.961 1.00 80.44 185 GLY A N 1
ATOM 1427 C CA . GLY A 1 185 ? 10.181 -3.425 18.214 1.00 80.44 185 GLY A CA 1
ATOM 1428 C C . GLY A 1 185 ? 10.294 -2.591 16.941 1.00 80.44 185 GLY A C 1
ATOM 1429 O O . GLY A 1 185 ? 9.549 -2.759 15.974 1.00 80.44 185 GLY A O 1
ATOM 1430 N N . THR A 1 186 ? 11.225 -1.643 16.955 1.00 86.12 186 THR A N 1
ATOM 1431 C CA . THR A 1 186 ? 11.463 -0.744 15.826 1.00 86.12 186 THR A CA 1
ATOM 1432 C C . THR A 1 186 ? 12.259 -1.463 14.738 1.00 86.12 186 THR A C 1
ATOM 1434 O O . THR A 1 186 ? 13.358 -1.963 14.979 1.00 86.12 186 THR A O 1
ATOM 1437 N N . LYS A 1 187 ? 11.722 -1.494 13.516 1.00 87.38 187 LYS A N 1
ATOM 1438 C CA . LYS A 1 187 ? 12.356 -2.075 12.331 1.00 87.38 187 LYS A CA 1
ATOM 1439 C C . LYS A 1 187 ? 12.569 -1.001 11.272 1.00 87.38 187 LYS A C 1
ATOM 1441 O O . LYS A 1 187 ? 11.621 -0.374 10.804 1.00 87.38 187 LYS A O 1
ATOM 1446 N N . THR A 1 188 ? 13.812 -0.844 10.831 1.00 91.81 188 THR A N 1
ATOM 1447 C CA . THR A 1 188 ? 14.114 -0.110 9.599 1.00 91.81 188 THR A CA 1
ATOM 1448 C C . THR A 1 188 ? 13.925 -1.040 8.404 1.00 91.81 188 THR A C 1
ATOM 1450 O O . THR A 1 188 ? 14.493 -2.131 8.352 1.00 91.81 188 THR A O 1
ATOM 1453 N N . ILE A 1 189 ? 13.079 -0.617 7.472 1.00 92.56 189 ILE A N 1
ATOM 1454 C CA . ILE A 1 189 ? 12.774 -1.288 6.217 1.00 92.56 189 ILE A CA 1
ATOM 1455 C C . ILE A 1 189 ? 13.935 -1.071 5.255 1.00 92.56 189 ILE A C 1
ATOM 1457 O O . ILE A 1 189 ? 14.283 0.062 4.918 1.00 92.56 189 ILE A O 1
ATOM 1461 N N . ASP A 1 190 ? 14.520 -2.175 4.805 1.00 94.50 190 ASP A N 1
ATOM 1462 C CA . ASP A 1 190 ? 15.596 -2.162 3.824 1.00 94.50 190 ASP A CA 1
ATOM 1463 C C . ASP A 1 190 ? 15.090 -2.481 2.402 1.00 94.50 190 ASP A C 1
ATOM 1465 O O . ASP A 1 190 ? 13.907 -2.738 2.143 1.00 94.50 190 ASP A O 1
ATOM 1469 N N . ILE A 1 191 ? 16.011 -2.471 1.438 1.00 95.38 191 ILE A N 1
ATOM 1470 C CA . ILE A 1 191 ? 15.703 -2.814 0.047 1.00 95.38 191 ILE A CA 1
ATOM 1471 C C . ILE A 1 191 ? 15.260 -4.280 -0.122 1.00 95.38 191 ILE A C 1
ATOM 1473 O O . ILE A 1 191 ? 14.498 -4.595 -1.039 1.00 95.38 191 ILE A O 1
ATOM 1477 N N . ASN A 1 192 ? 15.707 -5.198 0.740 1.00 96.25 192 ASN A N 1
ATOM 1478 C CA . ASN A 1 192 ? 15.324 -6.609 0.667 1.00 96.25 192 ASN A CA 1
ATOM 1479 C C . ASN A 1 192 ? 13.881 -6.812 1.127 1.00 96.25 192 ASN A C 1
ATOM 1481 O O . ASN A 1 192 ? 13.153 -7.593 0.513 1.00 96.25 192 ASN A O 1
ATOM 1485 N N . ASP A 1 193 ? 13.447 -6.083 2.148 1.00 95.25 193 ASP A N 1
ATOM 1486 C CA . ASP A 1 193 ? 12.055 -6.026 2.584 1.00 95.25 193 ASP A CA 1
ATOM 1487 C C . ASP A 1 193 ? 11.162 -5.484 1.460 1.00 95.25 193 ASP A C 1
ATOM 1489 O O . ASP A 1 193 ? 10.152 -6.104 1.118 1.00 95.25 193 ASP A O 1
ATOM 1493 N N . CYS A 1 194 ? 11.584 -4.412 0.780 1.00 96.19 194 CYS A N 1
ATOM 1494 C CA . CYS A 1 194 ? 10.877 -3.890 -0.395 1.00 96.19 194 CYS A CA 1
ATOM 1495 C C . CYS A 1 194 ? 10.786 -4.940 -1.517 1.00 96.19 194 CYS A C 1
ATOM 1497 O O . CYS A 1 194 ? 9.717 -5.160 -2.088 1.00 96.19 194 CYS A O 1
ATOM 1499 N N . LYS A 1 195 ? 11.877 -5.658 -1.812 1.00 95.56 195 LYS A N 1
ATOM 1500 C CA . LYS A 1 195 ? 11.875 -6.760 -2.793 1.00 95.56 195 LYS A CA 1
ATOM 1501 C C . LYS A 1 195 ? 10.915 -7.884 -2.401 1.00 95.56 195 LYS A C 1
ATOM 1503 O O . LYS A 1 195 ? 10.209 -8.395 -3.273 1.00 95.56 195 LYS A O 1
ATOM 1508 N N . LYS A 1 196 ? 10.852 -8.261 -1.118 1.00 94.69 196 LYS A N 1
ATOM 1509 C CA . LYS A 1 196 ? 9.895 -9.261 -0.609 1.00 94.69 196 LYS A CA 1
ATOM 1510 C C . LYS A 1 196 ? 8.454 -8.803 -0.818 1.00 94.69 196 LYS A C 1
ATOM 1512 O O . LYS A 1 196 ? 7.666 -9.584 -1.345 1.00 94.69 196 LYS A O 1
ATOM 1517 N N . LEU A 1 197 ? 8.138 -7.543 -0.513 1.00 94.94 197 LEU A N 1
ATOM 1518 C CA . LEU A 1 197 ? 6.811 -6.963 -0.747 1.00 94.94 197 LEU A CA 1
ATOM 1519 C C . LEU A 1 197 ? 6.419 -7.001 -2.232 1.00 94.94 197 LEU A C 1
ATOM 1521 O O . LEU A 1 197 ? 5.340 -7.478 -2.588 1.00 94.94 197 LEU A O 1
ATOM 1525 N N . ILE A 1 198 ? 7.299 -6.551 -3.132 1.00 93.94 198 ILE A N 1
ATOM 1526 C CA . ILE A 1 198 ? 7.001 -6.572 -4.574 1.00 93.94 198 ILE A CA 1
ATOM 1527 C C . ILE A 1 198 ? 6.839 -8.012 -5.079 1.00 93.94 198 ILE A C 1
ATOM 1529 O O . ILE A 1 198 ? 5.912 -8.305 -5.839 1.00 93.94 198 ILE A O 1
ATOM 1533 N N . LYS A 1 199 ? 7.698 -8.936 -4.631 1.00 92.88 199 LYS A N 1
ATOM 1534 C CA . LYS A 1 199 ? 7.606 -10.356 -4.993 1.00 92.88 199 LYS A CA 1
ATOM 1535 C C . LYS A 1 199 ? 6.287 -10.962 -4.518 1.00 92.88 199 LYS A C 1
ATOM 1537 O O . LYS A 1 199 ? 5.584 -11.569 -5.321 1.00 92.88 199 LYS A O 1
ATOM 1542 N N . GLN A 1 200 ? 5.933 -10.774 -3.250 1.00 92.69 200 GLN A N 1
ATOM 1543 C CA . GLN A 1 200 ? 4.695 -11.296 -2.677 1.00 92.69 200 GLN A CA 1
ATOM 1544 C C . GLN A 1 200 ? 3.473 -10.702 -3.385 1.00 92.69 200 GLN A C 1
ATOM 1546 O O . GLN A 1 200 ? 2.574 -11.452 -3.752 1.00 92.69 200 GLN A O 1
ATOM 1551 N N . ARG A 1 201 ? 3.473 -9.399 -3.695 1.00 91.75 201 ARG A N 1
ATOM 1552 C CA . ARG A 1 201 ? 2.404 -8.756 -4.478 1.00 91.75 201 ARG A CA 1
ATOM 1553 C C . ARG A 1 201 ? 2.183 -9.439 -5.823 1.00 91.75 201 ARG A C 1
ATOM 1555 O O . ARG A 1 201 ? 1.046 -9.709 -6.195 1.00 91.75 201 ARG A O 1
ATOM 1562 N N . ASN A 1 202 ? 3.260 -9.735 -6.545 1.00 88.69 202 ASN A N 1
ATOM 1563 C CA . ASN A 1 202 ? 3.162 -10.418 -7.835 1.00 88.69 202 ASN A CA 1
ATOM 1564 C C . ASN A 1 202 ? 2.654 -11.860 -7.684 1.00 88.69 202 ASN A C 1
ATOM 1566 O O . ASN A 1 202 ? 1.930 -12.343 -8.548 1.00 88.69 202 ASN A O 1
ATOM 1570 N N . LEU A 1 203 ? 2.972 -12.528 -6.571 1.00 89.31 203 LEU A N 1
ATOM 1571 C CA . LEU A 1 203 ? 2.496 -13.882 -6.288 1.00 89.31 203 LEU A CA 1
ATOM 1572 C C . LEU A 1 203 ? 1.024 -13.928 -5.855 1.00 89.31 203 LEU A C 1
ATOM 1574 O O . LEU A 1 203 ? 0.324 -14.882 -6.193 1.00 89.31 203 LEU A O 1
ATOM 1578 N N . VAL A 1 204 ? 0.536 -12.931 -5.112 1.00 86.19 204 VAL A N 1
ATOM 1579 C CA . VAL A 1 204 ? -0.845 -12.894 -4.588 1.00 86.19 204 VAL A CA 1
ATOM 1580 C C . VAL A 1 204 ? -1.886 -12.859 -5.714 1.00 86.19 204 VAL A C 1
ATOM 1582 O O . VAL A 1 204 ? -2.978 -13.399 -5.540 1.00 86.19 204 VAL A O 1
ATOM 1585 N N . ALA A 1 205 ? -1.518 -12.348 -6.894 1.00 72.94 205 ALA A N 1
ATOM 1586 C CA . ALA A 1 205 ? -2.338 -12.395 -8.107 1.00 72.94 205 ALA A CA 1
ATOM 1587 C C . ALA A 1 205 ? -2.574 -13.823 -8.652 1.00 72.94 205 ALA A C 1
ATOM 1589 O O . ALA A 1 205 ? -3.464 -14.030 -9.476 1.00 72.94 205 ALA A O 1
ATOM 1590 N N . HIS A 1 206 ? -1.807 -14.821 -8.201 1.00 78.44 206 HIS A N 1
ATOM 1591 C CA . HIS A 1 206 ? -1.953 -16.212 -8.621 1.00 78.44 206 HIS A CA 1
ATOM 1592 C C . HIS A 1 206 ? -2.815 -17.033 -7.639 1.00 78.44 206 HIS A C 1
ATOM 1594 O O . HIS A 1 206 ? -2.754 -16.901 -6.408 1.00 78.44 206 HIS A O 1
ATOM 1600 N N . LYS A 1 207 ? -3.651 -17.920 -8.196 1.00 72.12 207 LYS A N 1
ATOM 1601 C CA . LYS A 1 207 ? -4.522 -18.821 -7.424 1.00 72.12 207 LYS A CA 1
ATOM 1602 C C . LYS A 1 207 ? -3.665 -19.806 -6.613 1.00 72.12 207 LYS A C 1
ATOM 1604 O O . LYS A 1 207 ? -2.717 -20.369 -7.139 1.00 72.12 207 LYS A O 1
ATOM 1609 N N . GLY A 1 208 ? -4.004 -20.016 -5.337 1.00 71.31 208 GLY A N 1
ATOM 1610 C CA . GLY A 1 208 ? -3.306 -20.965 -4.450 1.00 71.31 208 GLY A CA 1
ATOM 1611 C C . GLY A 1 208 ? -2.079 -20.432 -3.693 1.00 71.31 208 GLY A C 1
ATOM 1612 O O . GLY A 1 208 ? -1.615 -21.101 -2.780 1.00 71.31 208 GLY A O 1
ATOM 1613 N N . THR A 1 209 ? -1.585 -19.226 -3.997 1.00 82.00 209 THR A N 1
ATOM 1614 C CA . THR A 1 209 ? -0.456 -18.614 -3.266 1.00 82.00 209 THR A CA 1
ATOM 1615 C C . THR A 1 209 ? -0.760 -18.409 -1.779 1.00 82.00 209 THR A C 1
ATOM 1617 O O . THR A 1 209 ? -1.824 -17.897 -1.445 1.00 82.00 209 THR A O 1
ATOM 1620 N N . THR A 1 210 ? 0.181 -18.721 -0.891 1.00 86.62 210 THR A N 1
ATOM 1621 C CA . THR A 1 210 ? 0.120 -18.350 0.530 1.00 86.62 210 THR A CA 1
ATOM 1622 C C . THR A 1 210 ? 0.744 -16.974 0.760 1.00 86.62 210 THR A C 1
ATOM 1624 O O . THR A 1 210 ? 1.726 -16.601 0.114 1.00 86.62 210 THR A O 1
ATOM 1627 N N . VAL A 1 211 ? 0.156 -16.187 1.663 1.00 90.44 211 VAL A N 1
ATOM 1628 C CA . VAL A 1 211 ? 0.725 -14.897 2.070 1.00 90.44 211 VAL A CA 1
ATOM 1629 C C . VAL A 1 211 ? 1.682 -15.120 3.227 1.00 90.44 211 VAL A C 1
ATOM 1631 O O . VAL A 1 211 ? 1.297 -15.714 4.229 1.00 90.44 211 VAL A O 1
ATOM 1634 N N . ASP A 1 212 ? 2.917 -14.642 3.086 1.00 90.94 212 ASP A N 1
ATOM 1635 C CA . ASP A 1 212 ? 3.882 -14.652 4.179 1.00 90.94 212 ASP A CA 1
ATOM 1636 C C . ASP A 1 212 ? 3.424 -13.713 5.306 1.00 90.94 212 ASP A C 1
ATOM 1638 O O . ASP A 1 212 ? 3.326 -12.497 5.133 1.00 90.94 212 ASP A O 1
ATOM 1642 N N . THR A 1 213 ? 3.123 -14.302 6.460 1.00 88.31 213 THR A N 1
ATOM 1643 C CA . THR A 1 213 ? 2.550 -13.629 7.630 1.00 88.31 213 THR A CA 1
ATOM 1644 C C . THR A 1 213 ? 3.443 -12.507 8.162 1.00 88.31 213 THR A C 1
ATOM 1646 O O . THR A 1 213 ? 2.939 -11.441 8.509 1.00 88.31 213 THR A O 1
ATOM 1649 N N . HIS A 1 214 ? 4.762 -12.713 8.177 1.00 88.31 214 HIS A N 1
ATOM 1650 C CA . HIS A 1 214 ? 5.724 -11.701 8.619 1.00 88.31 214 HIS A CA 1
ATOM 1651 C C . HIS A 1 214 ? 5.755 -10.518 7.642 1.00 88.31 214 HIS A C 1
ATOM 1653 O O . HIS A 1 214 ? 5.686 -9.358 8.033 1.00 88.31 214 HIS A O 1
ATOM 1659 N N . THR A 1 215 ? 5.794 -10.788 6.338 1.00 91.69 215 THR A N 1
ATOM 1660 C CA . THR A 1 215 ? 5.726 -9.750 5.301 1.00 91.69 215 THR A CA 1
ATOM 1661 C C . THR A 1 215 ? 4.414 -8.971 5.381 1.00 91.69 215 THR A C 1
ATOM 1663 O O . THR A 1 215 ? 4.415 -7.752 5.219 1.00 91.69 215 THR A O 1
ATOM 1666 N N . LEU A 1 216 ? 3.298 -9.647 5.657 1.00 92.81 216 LEU A N 1
ATOM 1667 C CA . LEU A 1 216 ? 1.987 -9.017 5.779 1.00 92.81 216 LEU A CA 1
ATOM 1668 C C . LEU A 1 216 ? 1.882 -8.117 7.019 1.00 92.81 216 LEU A C 1
ATOM 1670 O O . LEU A 1 216 ? 1.469 -6.966 6.900 1.00 92.81 216 LEU A O 1
ATOM 1674 N N . TYR A 1 217 ? 2.236 -8.623 8.199 1.00 90.44 217 TYR A N 1
ATOM 1675 C CA . TYR A 1 217 ? 1.918 -7.946 9.459 1.00 90.44 217 TYR A CA 1
ATOM 1676 C C . TYR A 1 217 ? 3.085 -7.172 10.072 1.00 90.44 217 TYR A C 1
ATOM 1678 O O . TYR A 1 217 ? 2.847 -6.131 10.674 1.00 90.44 217 TYR A O 1
ATOM 1686 N N . ASP A 1 218 ? 4.328 -7.614 9.878 1.00 89.06 218 ASP A N 1
ATOM 1687 C CA . ASP A 1 218 ? 5.505 -6.959 10.470 1.00 89.06 218 ASP A CA 1
ATOM 1688 C C . ASP A 1 218 ? 6.136 -5.915 9.539 1.00 89.06 218 ASP A C 1
ATOM 1690 O O . ASP A 1 218 ? 7.011 -5.154 9.964 1.00 89.06 218 ASP A O 1
ATOM 1694 N N . ILE A 1 219 ? 5.715 -5.895 8.266 1.00 92.12 219 ILE A N 1
ATOM 1695 C CA . ILE A 1 219 ? 6.233 -4.999 7.226 1.00 92.12 219 ILE A CA 1
ATOM 1696 C C . ILE A 1 219 ? 5.095 -4.236 6.539 1.00 92.12 219 ILE A C 1
ATOM 1698 O O . ILE A 1 219 ? 5.023 -3.016 6.666 1.00 92.12 219 ILE A O 1
ATOM 1702 N N . LEU A 1 220 ? 4.212 -4.922 5.801 1.00 94.75 220 LEU A N 1
ATOM 1703 C CA . LEU A 1 220 ? 3.213 -4.259 4.955 1.00 94.75 220 LEU A CA 1
ATOM 1704 C C . LEU A 1 220 ? 2.204 -3.456 5.774 1.00 94.75 220 LEU A C 1
ATOM 1706 O O . LEU A 1 220 ? 1.955 -2.300 5.454 1.00 94.75 220 LEU A O 1
ATOM 1710 N N . PHE A 1 221 ? 1.635 -4.051 6.819 1.00 93.19 221 PHE A N 1
ATOM 1711 C CA . PHE A 1 221 ? 0.650 -3.390 7.669 1.00 93.19 221 PHE A CA 1
ATOM 1712 C C . PHE A 1 221 ? 1.144 -2.054 8.257 1.00 93.19 221 PHE A C 1
ATOM 1714 O O . PHE A 1 221 ? 0.510 -1.029 7.987 1.00 93.19 221 PHE A O 1
ATOM 1721 N N . PRO A 1 222 ? 2.268 -1.999 9.001 1.00 91.38 222 PRO A N 1
ATOM 1722 C CA . PRO A 1 222 ? 2.710 -0.738 9.586 1.00 91.38 222 PRO A CA 1
ATOM 1723 C C . PRO A 1 222 ? 3.169 0.271 8.520 1.00 91.38 222 PRO A C 1
ATOM 1725 O O . PRO A 1 222 ? 2.938 1.469 8.684 1.00 91.38 222 PRO A O 1
ATOM 1728 N N . LEU A 1 223 ? 3.730 -0.190 7.392 1.00 93.38 223 LEU A N 1
ATOM 1729 C CA . LEU A 1 223 ? 4.039 0.684 6.255 1.00 93.38 223 LEU A CA 1
ATOM 1730 C C . LEU A 1 223 ? 2.785 1.286 5.620 1.00 93.38 223 LEU A C 1
ATOM 1732 O O . LEU A 1 223 ? 2.792 2.459 5.263 1.00 93.38 223 LEU A O 1
ATOM 1736 N N . ALA A 1 224 ? 1.713 0.510 5.474 1.00 94.00 224 ALA A N 1
ATOM 1737 C CA . ALA A 1 224 ? 0.460 0.995 4.912 1.00 94.00 224 ALA A CA 1
ATOM 1738 C C . ALA A 1 224 ? -0.189 2.052 5.818 1.00 94.00 224 ALA A C 1
ATOM 1740 O O . ALA A 1 224 ? -0.732 3.027 5.309 1.00 94.00 224 ALA A O 1
ATOM 1741 N N . ILE A 1 225 ? -0.075 1.927 7.146 1.00 91.06 225 ILE A N 1
ATOM 1742 C CA . ILE A 1 225 ? -0.529 2.971 8.081 1.00 91.06 225 ILE A CA 1
ATOM 1743 C C . ILE A 1 225 ? 0.294 4.253 7.915 1.00 91.06 225 ILE A C 1
ATOM 1745 O O . ILE A 1 225 ? -0.277 5.339 7.812 1.00 91.06 225 ILE A O 1
ATOM 1749 N N . GLU A 1 226 ? 1.625 4.140 7.897 1.00 90.50 226 GLU A N 1
ATOM 1750 C CA . GLU A 1 226 ? 2.541 5.273 7.684 1.00 90.50 226 GLU A CA 1
ATOM 1751 C C . GLU A 1 226 ? 2.260 5.974 6.344 1.00 90.50 226 GLU A C 1
ATOM 1753 O O . GLU A 1 226 ? 2.118 7.197 6.302 1.00 90.50 226 GLU A O 1
ATOM 1758 N N . ALA A 1 227 ? 2.100 5.200 5.269 1.00 93.12 227 ALA A N 1
ATOM 1759 C CA . ALA A 1 227 ? 1.787 5.697 3.934 1.00 93.12 227 ALA A CA 1
ATOM 1760 C C . ALA A 1 227 ? 0.420 6.389 3.882 1.00 93.12 227 ALA A C 1
ATOM 1762 O O . ALA A 1 227 ? 0.321 7.494 3.355 1.00 93.12 227 ALA A O 1
ATOM 1763 N N . LEU A 1 228 ? -0.621 5.784 4.462 1.00 92.44 228 LEU A N 1
ATOM 1764 C CA . LEU A 1 228 ? -1.956 6.380 4.513 1.00 92.44 228 LEU A CA 1
ATOM 1765 C C . LEU A 1 228 ? -1.933 7.712 5.266 1.00 92.44 228 LEU A C 1
ATOM 1767 O O . LEU A 1 228 ? -2.491 8.700 4.796 1.00 92.44 228 LEU A O 1
ATOM 1771 N N . ALA A 1 229 ? -1.245 7.754 6.411 1.00 88.94 229 ALA A N 1
ATOM 1772 C CA . ALA A 1 229 ? -1.096 8.976 7.188 1.00 88.94 229 ALA A CA 1
ATOM 1773 C C . ALA A 1 229 ? -0.358 10.068 6.400 1.00 88.94 229 ALA A C 1
ATOM 1775 O O . ALA A 1 229 ? -0.779 11.221 6.438 1.00 88.94 229 ALA A O 1
ATOM 1776 N N . TYR A 1 230 ? 0.691 9.709 5.654 1.00 90.94 230 TYR A N 1
ATOM 1777 C CA . TYR A 1 230 ? 1.412 10.638 4.785 1.00 90.94 230 TYR A CA 1
ATOM 1778 C C . TYR A 1 230 ? 0.528 11.185 3.654 1.00 90.94 230 TYR A C 1
ATOM 1780 O O . TYR A 1 230 ? 0.452 12.399 3.482 1.00 90.94 230 TYR A O 1
ATOM 1788 N N . ILE A 1 231 ? -0.169 10.310 2.918 1.00 90.88 231 ILE A N 1
ATOM 1789 C CA . ILE A 1 231 ? -1.034 10.686 1.784 1.00 90.88 231 ILE A CA 1
ATOM 1790 C C . ILE A 1 231 ? -2.156 11.627 2.237 1.00 90.88 231 ILE A C 1
ATOM 1792 O O . ILE A 1 231 ? -2.476 12.593 1.551 1.00 90.88 231 ILE A O 1
ATOM 1796 N N . GLU A 1 232 ? -2.757 11.349 3.392 1.00 88.12 232 GLU A N 1
ATOM 1797 C CA . GLU A 1 232 ? -3.914 12.093 3.893 1.00 88.12 232 GLU A CA 1
ATOM 1798 C C . GLU A 1 232 ? -3.543 13.258 4.824 1.00 88.12 232 GLU A C 1
ATOM 1800 O O . GLU A 1 232 ? -4.431 13.888 5.396 1.00 88.12 232 GLU A O 1
ATOM 1805 N N . GLY A 1 233 ? -2.250 13.537 5.024 1.00 84.19 233 GLY A N 1
ATOM 1806 C CA . GLY A 1 233 ? -1.794 14.602 5.923 1.00 84.19 233 GLY A CA 1
ATOM 1807 C C . GLY A 1 233 ? -2.179 14.388 7.393 1.00 84.19 233 GLY A C 1
ATOM 1808 O O . GLY A 1 233 ? -2.285 15.351 8.152 1.00 84.19 233 GLY A O 1
ATOM 1809 N N . ARG A 1 234 ? -2.411 13.138 7.815 1.00 80.69 234 ARG A N 1
ATOM 1810 C CA . ARG A 1 234 ? -2.717 12.791 9.210 1.00 80.69 234 ARG A CA 1
ATOM 1811 C C . ARG A 1 234 ? -1.434 12.665 10.030 1.00 80.69 234 ARG A C 1
ATOM 1813 O O . ARG A 1 234 ? -0.351 12.407 9.509 1.00 80.69 234 ARG A O 1
ATOM 1820 N N . ASN A 1 235 ? -1.575 12.731 11.355 1.00 79.75 235 ASN A N 1
ATOM 1821 C CA . ASN A 1 235 ? -0.481 12.388 12.262 1.00 79.75 235 ASN A CA 1
ATOM 1822 C C . ASN A 1 235 ? 0.001 10.954 11.999 1.00 79.75 235 ASN A C 1
ATOM 1824 O O . ASN A 1 235 ? -0.785 10.000 12.080 1.00 79.75 235 ASN A O 1
ATOM 1828 N N . ARG A 1 236 ? 1.296 10.825 11.694 1.00 80.44 236 ARG A N 1
ATOM 1829 C CA . ARG A 1 236 ? 1.974 9.536 11.529 1.00 80.44 236 ARG A CA 1
ATOM 1830 C C . ARG A 1 236 ? 2.080 8.810 12.879 1.00 80.44 236 ARG A C 1
ATOM 1832 O O . ARG A 1 236 ? 2.111 9.485 13.913 1.00 80.44 236 ARG A O 1
ATOM 1839 N N . PRO A 1 237 ? 2.126 7.465 12.898 1.00 77.75 237 PRO A N 1
ATOM 1840 C CA . PRO A 1 237 ? 2.390 6.710 14.121 1.00 77.75 237 PRO A CA 1
ATOM 1841 C C . PRO A 1 237 ? 3.653 7.225 14.829 1.00 77.75 237 PRO A C 1
ATOM 1843 O O . PRO A 1 237 ? 4.662 7.512 14.185 1.00 77.75 237 PRO A O 1
ATOM 1846 N N . VAL A 1 238 ? 3.584 7.393 16.152 1.00 66.25 238 VAL A N 1
ATOM 1847 C CA . VAL A 1 238 ? 4.704 7.929 16.939 1.00 66.25 238 VAL A CA 1
ATOM 1848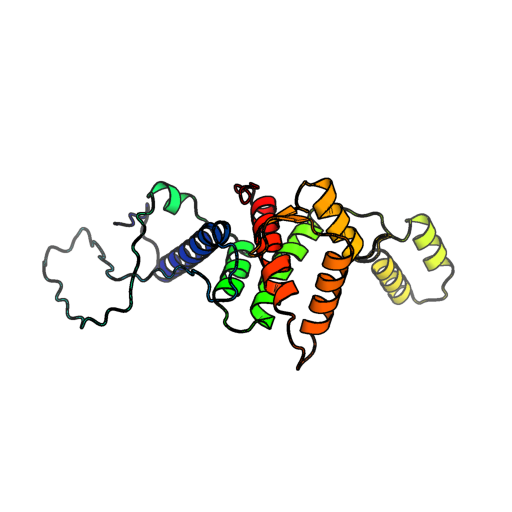 C C . VAL A 1 238 ? 5.853 6.929 16.916 1.00 66.25 238 VAL A C 1
ATOM 1850 O O . VAL A 1 238 ? 5.674 5.774 17.291 1.00 66.25 238 VAL A O 1
ATOM 1853 N N . ARG A 1 239 ? 7.033 7.394 16.502 1.00 62.06 239 ARG A N 1
ATOM 1854 C CA . ARG A 1 239 ? 8.286 6.637 16.564 1.00 62.06 239 ARG A CA 1
ATOM 1855 C C . ARG A 1 239 ? 8.873 6.829 17.954 1.00 62.06 239 ARG A C 1
ATOM 1857 O O . ARG A 1 239 ? 9.220 7.958 18.288 1.00 62.06 239 ARG A O 1
ATOM 1864 N N . ILE A 1 240 ? 8.896 5.775 18.765 1.00 50.19 240 ILE A N 1
ATOM 1865 C CA . ILE A 1 240 ? 9.572 5.777 20.071 1.00 50.19 240 ILE A CA 1
ATOM 1866 C C . ILE A 1 240 ? 11.015 5.328 19.860 1.00 50.19 240 ILE A C 1
ATOM 1868 O O . ILE A 1 240 ? 11.206 4.328 19.126 1.00 50.19 240 ILE A O 1
#

Foldseek 3Di:
DDDDDPDDDDPVVVVVLQLLLQLLVQLVQLLVDQWCLVHGDGGHDDDPDDDDDPVPDPDDDDDDDDDDDDDDDDDDDDDPVSSVVRRRDPLSSLQSCLRPDPDLLSVLVSLVVLLVVLLVVDAAAALDDPVRLVVVLVPDPDDPVVSVVSSCVSVDSCRHPDHQLVSSQCSCVVVVNQWFRHPVGIDGHDSVLSVVSVVQVVQSVDPPDDHDSCSSTVPRSRSSSQSVCVVVVHDRRDRD

Organism: NCBI:txid178900

Secondary structure (DSSP, 8-state):
-----SSPPPHHHHHHHHHHHHHHHHHHHHTT-S--TT----------------TT------------------PPP--HHHHHH----HHHHHHHHHHH---HHHHHHHHHHHHHHHHHTS---BSS-HHHHHHHHHHS---HHHHHHHHHHHTSTT-BSS-HHHHHHHHHHHTT-SEEEETTEEEE--HHHHHHHHHHHHHHTSTTPPP-HHIIIIIIHHHHHHHHHHHTTPPPPP--